Protein AF-A0A7D9L1B0-F1 (afdb_monomer_lite)

pLDDT: mean 78.08, std 22.12, range [31.0, 97.69]

Structure (mmCIF, N/CA/C/O backbone):
data_AF-A0A7D9L1B0-F1
#
_entry.id   AF-A0A7D9L1B0-F1
#
loop_
_atom_site.group_PDB
_atom_site.id
_atom_site.type_symbol
_atom_site.label_atom_id
_atom_site.label_alt_id
_atom_site.label_comp_id
_atom_site.label_asym_id
_atom_site.label_entity_id
_atom_site.label_seq_id
_atom_site.pdbx_PDB_ins_code
_atom_site.Cartn_x
_atom_site.Cartn_y
_atom_site.Cartn_z
_atom_site.occupancy
_atom_site.B_iso_or_equiv
_atom_site.auth_seq_id
_atom_site.auth_comp_id
_atom_site.auth_asym_id
_atom_site.auth_atom_id
_atom_site.pdbx_PDB_model_num
ATOM 1 N N . MET A 1 1 ? 17.119 -16.343 -25.085 1.00 36.28 1 MET A N 1
ATOM 2 C CA . MET A 1 1 ? 16.884 -17.297 -23.987 1.00 36.28 1 MET A CA 1
ATOM 3 C C . MET A 1 1 ? 15.678 -16.765 -23.263 1.00 36.28 1 MET A C 1
ATOM 5 O O . MET A 1 1 ? 15.783 -15.694 -22.677 1.00 36.28 1 MET A O 1
ATOM 9 N N . ASP A 1 2 ? 14.541 -17.429 -23.414 1.00 43.22 2 ASP A N 1
ATOM 10 C CA . ASP A 1 2 ? 13.335 -17.056 -22.687 1.00 43.22 2 ASP A CA 1
ATOM 11 C C . ASP A 1 2 ? 13.575 -17.430 -21.226 1.00 43.22 2 ASP A C 1
ATOM 13 O O . ASP A 1 2 ? 13.721 -18.604 -20.888 1.00 43.22 2 ASP A O 1
ATOM 17 N N . HIS A 1 3 ? 13.752 -16.423 -20.373 1.00 51.59 3 HIS A N 1
ATOM 18 C CA . HIS A 1 3 ? 13.764 -16.638 -18.935 1.00 51.59 3 HIS A CA 1
ATOM 19 C C . HIS A 1 3 ? 12.339 -17.012 -18.531 1.00 51.59 3 HIS A C 1
ATOM 21 O O . HIS A 1 3 ? 11.482 -16.148 -18.369 1.00 51.59 3 HIS A O 1
ATOM 27 N N . GLU A 1 4 ? 12.077 -18.312 -18.429 1.00 58.19 4 GLU A N 1
ATOM 28 C CA . GLU A 1 4 ? 10.844 -18.822 -17.848 1.00 58.19 4 GLU A CA 1
ATOM 29 C C . GLU A 1 4 ? 10.861 -18.453 -16.359 1.00 58.19 4 GLU A C 1
ATOM 31 O O . GLU A 1 4 ? 11.668 -18.961 -15.576 1.00 58.19 4 GLU A O 1
ATOM 36 N N . PHE A 1 5 ? 10.048 -17.465 -15.983 1.00 58.19 5 PHE A N 1
ATOM 37 C CA . PHE A 1 5 ? 9.925 -17.056 -14.590 1.00 58.19 5 PHE A CA 1
ATOM 38 C C . PHE A 1 5 ? 9.371 -18.226 -13.764 1.00 58.19 5 PHE A C 1
ATOM 40 O O . PHE A 1 5 ? 8.472 -18.930 -14.237 1.00 58.19 5 PHE A O 1
ATOM 47 N N . PRO A 1 6 ? 9.859 -18.446 -12.527 1.00 71.12 6 PRO A N 1
ATOM 48 C CA . PRO A 1 6 ? 9.259 -19.421 -11.628 1.00 71.12 6 PRO A CA 1
ATOM 49 C C . PRO A 1 6 ? 7.746 -19.214 -11.530 1.00 71.12 6 PRO A C 1
ATOM 51 O O . PRO A 1 6 ? 7.269 -18.082 -11.464 1.00 71.12 6 PRO A O 1
ATOM 54 N N . HIS A 1 7 ? 6.976 -20.301 -11.462 1.00 73.94 7 HIS A N 1
ATOM 55 C CA . HIS A 1 7 ? 5.513 -20.225 -11.376 1.00 73.94 7 HIS A CA 1
ATOM 56 C C . HIS A 1 7 ? 5.030 -19.319 -10.224 1.00 73.94 7 HIS A C 1
ATOM 58 O O . HIS A 1 7 ? 4.011 -18.646 -10.339 1.00 73.94 7 HIS A O 1
ATOM 64 N N . ASN A 1 8 ? 5.788 -19.252 -9.128 1.00 78.31 8 ASN A N 1
ATOM 65 C CA . ASN A 1 8 ? 5.538 -18.416 -7.955 1.00 78.31 8 ASN A CA 1
ATOM 66 C C . ASN A 1 8 ? 6.326 -17.088 -7.939 1.00 78.31 8 ASN A C 1
ATOM 68 O O . ASN A 1 8 ? 6.481 -16.497 -6.872 1.00 78.31 8 ASN A O 1
ATOM 72 N N . ASP A 1 9 ? 6.825 -16.608 -9.079 1.00 81.69 9 ASP A N 1
ATOM 73 C CA . ASP A 1 9 ? 7.559 -15.345 -9.155 1.00 81.69 9 ASP A CA 1
ATOM 74 C C . ASP A 1 9 ? 6.673 -14.140 -8.798 1.00 81.69 9 ASP A C 1
ATOM 76 O O . ASP A 1 9 ? 5.693 -13.836 -9.484 1.00 81.69 9 ASP A O 1
ATOM 80 N N . GLY A 1 10 ? 7.041 -13.447 -7.718 1.00 81.62 10 GLY A N 1
ATOM 81 C CA . GLY A 1 10 ? 6.376 -12.248 -7.207 1.00 81.62 10 GLY A CA 1
ATOM 82 C C . GLY A 1 10 ? 6.880 -10.933 -7.810 1.00 81.62 10 GLY A C 1
ATOM 83 O O . GLY A 1 10 ? 6.472 -9.863 -7.350 1.00 81.62 10 GLY A O 1
ATOM 84 N N . THR A 1 11 ? 7.753 -10.968 -8.821 1.00 85.38 11 THR A N 1
ATOM 85 C CA . THR A 1 11 ? 8.262 -9.761 -9.491 1.00 85.38 11 THR A CA 1
ATOM 86 C C . THR A 1 11 ? 7.108 -8.882 -9.979 1.00 85.38 11 THR A C 1
ATOM 88 O O . THR A 1 11 ? 6.173 -9.366 -10.619 1.00 85.38 11 THR A O 1
ATOM 91 N N . ASN A 1 12 ? 7.146 -7.588 -9.641 1.00 88.81 12 ASN A N 1
ATOM 92 C CA . ASN A 1 12 ? 6.103 -6.593 -9.937 1.00 88.81 12 ASN A CA 1
ATOM 93 C C . ASN A 1 12 ? 4.681 -6.951 -9.432 1.00 88.81 12 ASN A C 1
ATOM 95 O O . ASN A 1 12 ? 3.690 -6.446 -9.956 1.00 88.81 12 ASN A O 1
ATOM 99 N N . ALA A 1 13 ? 4.549 -7.801 -8.405 1.00 92.19 13 ALA A N 1
ATOM 100 C CA . ALA A 1 13 ? 3.247 -8.224 -7.874 1.00 92.19 13 ALA A CA 1
ATOM 101 C C . ALA A 1 13 ? 2.707 -7.353 -6.718 1.00 92.19 13 ALA A C 1
ATOM 103 O O . ALA A 1 13 ? 1.612 -7.622 -6.222 1.00 92.19 13 ALA A O 1
ATOM 104 N N . CYS A 1 14 ? 3.437 -6.326 -6.265 1.00 94.12 14 CYS A N 1
ATOM 105 C CA . CYS A 1 14 ? 3.138 -5.600 -5.020 1.00 94.12 14 CYS A CA 1
ATOM 106 C C . CYS A 1 14 ? 1.720 -5.007 -4.960 1.00 94.12 14 CYS A C 1
ATOM 108 O O . CYS A 1 14 ? 1.066 -5.098 -3.923 1.00 94.12 14 CYS A O 1
ATOM 110 N N . VAL A 1 15 ? 1.207 -4.474 -6.073 1.00 96.56 15 VAL A N 1
ATOM 111 C CA . VAL A 1 15 ? -0.160 -3.937 -6.154 1.00 96.56 15 VAL A CA 1
ATOM 112 C C . VAL A 1 15 ? -1.228 -5.030 -6.042 1.00 96.56 15 VAL A C 1
ATOM 114 O O . VAL A 1 15 ? -2.218 -4.850 -5.336 1.00 96.56 15 VAL A O 1
ATOM 117 N N . PHE A 1 16 ? -1.006 -6.197 -6.659 1.00 96.88 16 PHE A N 1
ATOM 118 C CA . PHE A 1 16 ? -1.914 -7.343 -6.560 1.00 96.88 16 PHE A CA 1
ATOM 119 C C . PHE A 1 16 ? -1.942 -7.898 -5.137 1.00 96.88 16 PHE A C 1
ATOM 121 O O . PHE A 1 16 ? -3.013 -8.180 -4.599 1.00 96.88 16 PHE A O 1
ATOM 128 N N . LEU A 1 17 ? -0.763 -8.016 -4.520 1.00 96.06 17 LEU A N 1
ATOM 129 C CA . LEU A 1 17 ? -0.612 -8.443 -3.133 1.00 96.06 17 LEU A CA 1
ATOM 130 C C . LEU A 1 17 ? -1.341 -7.484 -2.191 1.00 96.06 17 LEU A C 1
ATOM 132 O O . LEU A 1 17 ? -2.163 -7.931 -1.396 1.00 96.06 17 LEU A O 1
ATOM 136 N N . ALA A 1 18 ? -1.106 -6.177 -2.318 1.00 96.62 18 ALA A N 1
ATOM 137 C CA . ALA A 1 18 ? -1.757 -5.174 -1.482 1.00 96.62 18 ALA A CA 1
ATOM 138 C C . ALA A 1 18 ? -3.289 -5.212 -1.625 1.00 96.62 18 ALA A C 1
ATOM 140 O O . ALA A 1 18 ? -3.991 -5.238 -0.616 1.00 96.62 18 ALA A O 1
ATOM 141 N N . LEU A 1 19 ? -3.815 -5.306 -2.853 1.00 97.06 19 LEU A N 1
ATOM 142 C CA . LEU A 1 19 ? -5.254 -5.445 -3.108 1.00 97.06 19 LEU A CA 1
ATOM 143 C C . LEU A 1 19 ? -5.845 -6.703 -2.466 1.00 97.06 19 LEU A C 1
ATOM 145 O O . LEU A 1 19 ? -6.886 -6.624 -1.811 1.00 97.06 19 LEU A O 1
ATOM 149 N N . LYS A 1 20 ? -5.195 -7.861 -2.628 1.00 96.56 20 LYS A N 1
ATOM 150 C CA . LYS A 1 20 ? -5.715 -9.112 -2.066 1.00 96.56 20 LYS A CA 1
ATOM 151 C C . LYS A 1 20 ? -5.648 -9.129 -0.540 1.00 96.56 20 LYS A C 1
ATOM 153 O O . LYS A 1 20 ? -6.580 -9.612 0.099 1.00 96.56 20 LYS A O 1
ATOM 158 N N . ILE A 1 21 ? -4.587 -8.573 0.046 1.00 95.25 21 ILE A N 1
ATOM 159 C CA . ILE A 1 21 ? -4.480 -8.410 1.500 1.00 95.25 21 ILE A CA 1
ATOM 160 C C . ILE A 1 21 ? -5.591 -7.480 1.998 1.00 95.25 21 ILE A C 1
ATOM 162 O O . ILE A 1 21 ? -6.237 -7.817 2.984 1.00 95.25 21 ILE A O 1
ATOM 166 N N . CYS A 1 22 ? -5.885 -6.372 1.305 1.00 94.06 22 CYS A N 1
ATOM 167 C CA . CYS A 1 22 ? -7.022 -5.511 1.644 1.00 94.06 22 CYS A CA 1
ATOM 168 C C . CYS A 1 22 ? -8.361 -6.265 1.617 1.00 94.06 22 CYS A C 1
ATOM 170 O O . CYS A 1 22 ? -9.144 -6.115 2.551 1.00 94.06 22 CYS A O 1
ATOM 172 N N . ASP A 1 23 ? -8.618 -7.070 0.580 1.00 94.44 23 ASP A N 1
ATOM 173 C CA . ASP A 1 23 ? -9.844 -7.874 0.438 1.00 94.44 23 ASP A CA 1
ATOM 174 C C . ASP A 1 23 ? -10.029 -8.851 1.607 1.00 94.44 23 ASP A C 1
ATOM 176 O O . ASP A 1 23 ? -11.064 -8.838 2.274 1.00 94.44 23 ASP A O 1
ATOM 180 N N . ILE A 1 24 ? -9.006 -9.656 1.907 1.00 92.31 24 ILE A N 1
ATOM 181 C CA . ILE A 1 24 ? -9.051 -10.606 3.029 1.00 92.31 24 ILE A CA 1
ATOM 182 C C . ILE A 1 24 ? -9.182 -9.848 4.350 1.00 92.31 24 ILE A C 1
ATOM 184 O O . ILE A 1 24 ? -10.025 -10.179 5.184 1.00 92.31 24 ILE A O 1
ATOM 188 N N . PHE A 1 25 ? -8.366 -8.807 4.537 1.00 88.81 25 PHE A N 1
ATOM 189 C CA . PHE A 1 25 ? -8.360 -8.047 5.774 1.00 88.81 25 PHE A CA 1
ATOM 190 C C . PHE A 1 25 ? -9.723 -7.430 6.030 1.00 88.81 25 PHE A C 1
ATOM 192 O O . PHE A 1 25 ? -10.213 -7.579 7.141 1.00 88.81 25 PHE A O 1
ATOM 199 N N . LYS A 1 26 ? -10.368 -6.804 5.035 1.00 86.81 26 LYS A N 1
ATOM 200 C CA . LYS A 1 26 ? -11.713 -6.229 5.177 1.00 86.81 26 LYS A CA 1
ATOM 201 C C . LYS A 1 26 ? -12.758 -7.267 5.569 1.00 86.81 26 LYS A C 1
ATOM 203 O O . LYS A 1 26 ? -13.477 -7.014 6.529 1.00 86.81 26 LYS A O 1
ATOM 208 N N . ARG A 1 27 ? -12.775 -8.434 4.924 1.00 84.00 27 ARG A N 1
ATOM 209 C CA . ARG A 1 27 ? -13.784 -9.482 5.162 1.00 84.00 27 ARG A CA 1
ATOM 210 C C . ARG A 1 27 ? -13.593 -10.287 6.438 1.00 84.00 27 ARG A C 1
ATOM 212 O O . ARG A 1 27 ? -14.559 -10.872 6.914 1.00 84.00 27 ARG A O 1
ATOM 219 N N . ASN A 1 28 ? -12.385 -10.319 6.997 1.00 70.75 28 ASN A N 1
ATOM 220 C CA . ASN A 1 28 ? -12.130 -10.932 8.299 1.00 70.75 28 ASN A CA 1
ATOM 221 C C . ASN A 1 28 ? -12.731 -10.069 9.423 1.00 70.75 28 ASN A C 1
ATOM 223 O O . ASN A 1 28 ? -12.025 -9.450 10.218 1.00 70.75 28 ASN A O 1
ATOM 227 N N . GLU A 1 29 ? -14.053 -9.980 9.466 1.00 61.91 29 GLU A N 1
ATOM 228 C CA . GLU A 1 29 ? -14.821 -9.582 10.636 1.00 61.91 29 GLU A CA 1
ATOM 229 C C . GLU A 1 29 ? -15.336 -10.881 11.247 1.00 61.91 29 GLU A C 1
ATOM 231 O O . GLU A 1 29 ? -16.173 -11.574 10.671 1.00 61.91 29 GLU A O 1
ATOM 236 N N . SER A 1 30 ? -14.745 -11.297 12.368 1.00 50.75 30 SER A N 1
ATOM 237 C CA . SER A 1 30 ? -15.240 -12.481 13.062 1.00 50.75 30 SER A CA 1
ATOM 238 C C . SER A 1 30 ? -16.678 -12.210 13.523 1.00 50.75 30 SER A C 1
ATOM 240 O O . SER A 1 30 ? -16.904 -11.174 14.151 1.00 50.75 30 SER A O 1
ATOM 242 N N . PRO A 1 31 ? -17.633 -13.134 13.296 1.00 47.50 31 PRO A N 1
ATOM 243 C CA . PRO A 1 31 ? -19.002 -13.018 13.810 1.00 47.50 31 PRO A CA 1
ATOM 244 C C . PRO A 1 31 ? -19.074 -12.969 15.347 1.00 47.50 31 PRO A C 1
ATOM 246 O O . PRO A 1 31 ? -20.129 -12.690 15.903 1.00 47.50 31 PRO A O 1
ATOM 249 N N . ASP A 1 32 ? -17.950 -13.219 16.021 1.00 51.19 32 ASP A N 1
ATOM 250 C CA . ASP A 1 32 ? -17.795 -13.254 17.473 1.00 51.19 32 ASP A CA 1
ATOM 251 C C . ASP A 1 32 ? -17.083 -11.998 18.021 1.00 51.19 32 ASP A C 1
ATOM 253 O O . ASP A 1 32 ? -16.505 -12.027 19.106 1.00 51.19 32 ASP A O 1
ATOM 257 N N . ASP A 1 33 ? -17.028 -10.909 17.238 1.00 49.25 33 ASP A N 1
ATOM 258 C CA . ASP A 1 33 ? -16.315 -9.662 17.576 1.00 49.25 33 ASP A CA 1
ATOM 259 C C . ASP A 1 33 ? -14.804 -9.871 17.848 1.00 49.25 33 ASP A C 1
ATOM 261 O O . ASP A 1 33 ? -14.105 -8.992 18.361 1.00 49.25 33 ASP A O 1
ATOM 265 N N . ARG A 1 34 ? -14.249 -11.036 17.471 1.00 50.38 34 ARG A N 1
ATOM 266 C CA . ARG A 1 34 ? -12.804 -11.298 17.499 1.00 50.38 34 ARG A CA 1
ATOM 267 C C . ARG A 1 34 ? -12.140 -10.561 16.342 1.00 50.38 34 ARG A C 1
ATOM 269 O O . ARG A 1 34 ? -11.892 -11.107 15.271 1.00 50.38 34 ARG A O 1
ATOM 276 N N . VAL A 1 35 ? -11.889 -9.286 16.597 1.00 54.75 35 VAL A N 1
ATOM 277 C CA . VAL A 1 35 ? -10.984 -8.385 15.881 1.00 54.75 35 VAL A CA 1
ATOM 278 C C . VAL A 1 35 ? -9.716 -9.169 15.476 1.00 54.75 35 VAL A C 1
ATOM 280 O O . VAL A 1 35 ? -9.012 -9.631 16.379 1.00 54.75 35 VAL A O 1
ATOM 283 N N . PRO A 1 36 ? -9.414 -9.367 14.169 1.00 62.38 36 PRO A N 1
ATOM 284 C CA . PRO A 1 36 ? -8.152 -9.966 13.726 1.00 62.38 36 PRO A CA 1
ATOM 285 C C . PRO A 1 36 ? -6.963 -9.362 14.469 1.00 62.38 36 PRO A C 1
ATOM 287 O O . PRO A 1 36 ? -6.831 -8.140 14.545 1.00 62.38 36 PRO A O 1
ATOM 290 N N . SER A 1 37 ? -6.092 -10.177 15.047 1.00 80.31 37 SER A N 1
ATOM 291 C CA . SER A 1 37 ? -4.919 -9.618 15.709 1.00 80.31 37 SER A CA 1
ATOM 292 C C . SER A 1 37 ? -3.928 -9.080 14.666 1.00 80.31 37 SER A C 1
ATOM 294 O O . SER A 1 37 ? -4.038 -9.355 13.469 1.00 80.31 37 SER A O 1
ATOM 296 N N . TRP A 1 38 ? -2.956 -8.277 15.092 1.00 86.25 38 TRP A N 1
ATOM 297 C CA . TRP A 1 38 ? -1.912 -7.813 14.174 1.00 86.25 38 TRP A CA 1
ATOM 298 C C . TRP A 1 38 ? -1.090 -8.985 13.623 1.00 86.25 38 TRP A C 1
ATOM 300 O O . TRP A 1 38 ? -0.711 -8.965 12.457 1.00 86.25 38 TRP A O 1
ATOM 310 N N . GLU A 1 39 ? -0.913 -10.031 14.430 1.00 85.56 39 GLU A N 1
ATOM 311 C CA . GLU A 1 39 ? -0.271 -11.289 14.045 1.00 85.56 39 GLU A CA 1
ATOM 312 C C . GLU A 1 39 ? -1.057 -12.003 12.931 1.00 85.56 39 GLU A C 1
ATOM 314 O O . GLU A 1 39 ? -0.465 -12.616 12.047 1.00 85.56 39 GLU A O 1
ATOM 319 N N . GLU A 1 40 ? -2.389 -11.888 12.916 1.00 85.44 40 GLU A N 1
ATOM 320 C CA . GLU A 1 40 ? -3.210 -12.427 11.828 1.00 85.44 40 GLU A CA 1
ATOM 321 C C . GLU A 1 40 ? -2.998 -11.650 10.520 1.00 85.44 40 GLU A C 1
ATOM 323 O O . GLU A 1 40 ? -2.888 -12.259 9.458 1.00 85.44 40 GLU A O 1
ATOM 328 N N . LEU A 1 41 ? -2.877 -10.318 10.574 1.00 88.19 41 LEU A N 1
ATOM 329 C CA . LEU A 1 41 ? -2.541 -9.519 9.389 1.00 88.19 41 LEU A CA 1
ATOM 330 C C . LEU A 1 41 ? -1.140 -9.859 8.850 1.00 88.19 41 LEU A C 1
ATOM 332 O O . LEU A 1 41 ? -0.963 -9.955 7.633 1.00 88.19 41 LEU A O 1
ATOM 336 N N . GLU A 1 42 ? -0.160 -10.072 9.729 1.00 88.12 42 GLU A N 1
ATOM 337 C CA . GLU A 1 42 ? 1.179 -10.545 9.348 1.00 88.12 42 GLU A CA 1
ATOM 338 C C . GLU A 1 42 ? 1.100 -11.918 8.669 1.00 88.12 42 GLU A C 1
ATOM 340 O O . GLU A 1 42 ? 1.607 -12.088 7.557 1.00 88.12 42 GLU A O 1
ATOM 345 N N . ARG A 1 43 ? 0.368 -12.865 9.270 1.00 87.56 43 ARG A N 1
ATOM 346 C CA . ARG A 1 43 ? 0.153 -14.208 8.715 1.00 87.56 43 ARG A CA 1
ATOM 347 C C . ARG A 1 43 ? -0.495 -14.162 7.330 1.00 87.56 43 ARG A C 1
ATOM 349 O O . ARG A 1 43 ? 0.001 -14.810 6.409 1.00 87.56 43 ARG A O 1
ATOM 356 N N . ILE A 1 44 ? -1.568 -13.383 7.167 1.00 90.50 44 ILE A N 1
ATOM 357 C CA . ILE A 1 44 ? -2.251 -13.178 5.877 1.00 90.50 44 ILE A CA 1
ATOM 358 C C . ILE A 1 44 ? -1.273 -12.609 4.848 1.00 90.50 44 ILE A C 1
ATOM 360 O O . ILE A 1 44 ? -1.228 -13.073 3.710 1.00 90.50 44 ILE A O 1
ATOM 364 N N . THR A 1 45 ? -0.478 -11.616 5.242 1.00 90.81 45 THR A N 1
ATOM 365 C CA . THR A 1 45 ? 0.489 -10.965 4.353 1.00 90.81 45 THR A CA 1
ATOM 366 C C . THR A 1 45 ? 1.529 -11.960 3.844 1.00 90.81 45 THR A C 1
ATOM 368 O O . THR A 1 45 ? 1.737 -12.067 2.633 1.00 90.81 45 THR A O 1
ATOM 371 N N . GLU A 1 46 ? 2.149 -12.728 4.740 1.00 89.19 46 GLU A N 1
ATOM 372 C CA . GLU A 1 46 ? 3.129 -13.746 4.358 1.00 89.19 46 GLU A CA 1
ATOM 373 C C . GLU A 1 46 ? 2.522 -14.843 3.478 1.00 89.19 46 GLU A C 1
ATOM 375 O O . GLU A 1 46 ? 3.146 -15.283 2.509 1.00 89.19 46 GLU A O 1
ATOM 380 N N . GLU A 1 47 ? 1.308 -15.293 3.800 1.00 89.69 47 GLU A N 1
ATOM 381 C CA . GLU A 1 47 ? 0.591 -16.288 3.006 1.00 89.69 47 GLU A CA 1
ATOM 382 C C . GLU A 1 47 ? 0.331 -15.774 1.585 1.00 89.69 47 GLU A C 1
ATOM 384 O O . GLU A 1 47 ? 0.560 -16.500 0.612 1.00 89.69 47 GLU A O 1
ATOM 389 N N . MET A 1 48 ? -0.090 -14.515 1.434 1.00 91.62 48 MET A N 1
ATOM 390 C CA . MET A 1 48 ? -0.348 -13.925 0.120 1.00 91.62 48 MET A CA 1
ATOM 391 C C . MET A 1 48 ? 0.927 -13.772 -0.702 1.00 91.62 48 MET A C 1
ATOM 393 O O . MET A 1 48 ? 0.911 -14.107 -1.886 1.00 91.62 48 MET A O 1
ATOM 397 N N . ILE A 1 49 ? 2.039 -13.362 -0.090 1.00 89.12 49 ILE A N 1
ATOM 398 C CA . ILE A 1 49 ? 3.343 -13.289 -0.772 1.00 89.12 49 ILE A CA 1
ATOM 399 C C . ILE A 1 49 ? 3.756 -14.658 -1.317 1.00 89.12 49 ILE A C 1
ATOM 401 O O . ILE A 1 49 ? 4.235 -14.750 -2.445 1.00 89.12 49 ILE A O 1
ATOM 405 N N . LYS A 1 50 ? 3.520 -15.728 -0.551 1.00 86.50 50 LYS A N 1
ATOM 406 C CA . LYS A 1 50 ? 3.881 -17.099 -0.942 1.00 86.50 50 LYS A CA 1
ATOM 407 C C . LYS A 1 50 ? 2.952 -17.683 -2.011 1.00 86.50 50 LYS A C 1
ATOM 409 O O . LYS A 1 50 ? 3.405 -18.467 -2.842 1.00 86.50 50 LYS A O 1
ATOM 414 N N . THR A 1 51 ? 1.659 -17.351 -1.982 1.00 89.69 51 THR A N 1
ATOM 415 C CA . THR A 1 51 ? 0.631 -18.108 -2.724 1.00 89.69 51 THR A CA 1
ATOM 416 C C . THR A 1 51 ? -0.045 -17.345 -3.859 1.00 89.69 51 THR A C 1
ATOM 418 O O . THR A 1 51 ? -0.467 -17.973 -4.831 1.00 89.69 51 THR A O 1
ATOM 421 N N . LEU A 1 52 ? -0.164 -16.015 -3.780 1.00 93.44 52 LEU A N 1
ATOM 422 C CA . LEU A 1 52 ? -0.856 -15.230 -4.803 1.00 93.44 52 LEU A CA 1
ATOM 423 C C . LEU A 1 52 ? -0.120 -15.198 -6.152 1.00 93.44 52 LEU A C 1
ATOM 425 O O . LEU A 1 52 ? -0.816 -15.340 -7.157 1.00 93.44 52 LEU A O 1
ATOM 429 N N . PRO A 1 53 ? 1.226 -15.071 -6.228 1.00 92.56 53 PRO A N 1
ATOM 430 C CA . PRO A 1 53 ? 1.947 -15.038 -7.505 1.00 92.56 53 PRO A CA 1
ATOM 431 C C . PRO A 1 53 ? 1.580 -16.189 -8.448 1.00 92.56 53 PRO A C 1
ATOM 433 O O . PRO A 1 53 ? 1.221 -15.961 -9.598 1.00 92.56 53 PRO A O 1
ATOM 436 N N . ALA A 1 54 ? 1.518 -17.410 -7.913 1.00 89.75 54 ALA A N 1
ATOM 437 C CA . ALA A 1 54 ? 1.103 -18.614 -8.632 1.00 89.75 54 ALA A CA 1
ATOM 438 C C . ALA A 1 54 ? -0.299 -18.521 -9.267 1.00 89.75 54 ALA A C 1
ATOM 440 O O . ALA A 1 54 ? -0.571 -19.181 -10.263 1.00 89.75 54 ALA A O 1
ATOM 441 N N . LYS A 1 55 ? -1.199 -17.713 -8.697 1.00 93.69 55 LYS A N 1
ATOM 442 C CA . LYS A 1 55 ? -2.565 -17.516 -9.205 1.00 93.69 55 LYS A CA 1
ATOM 443 C C . LYS A 1 55 ? -2.646 -16.398 -10.241 1.00 93.69 55 LYS A C 1
ATOM 445 O O . LYS A 1 55 ? -3.485 -16.464 -11.130 1.00 93.69 55 LYS A O 1
ATOM 450 N N . ILE A 1 56 ? -1.810 -15.367 -10.110 1.00 95.00 56 ILE A N 1
ATOM 451 C CA . ILE A 1 56 ? -1.861 -14.179 -10.976 1.00 95.00 56 ILE A CA 1
ATOM 452 C C . ILE A 1 56 ? -0.913 -14.270 -12.176 1.00 95.00 56 ILE A C 1
ATOM 454 O O . ILE A 1 56 ? -1.148 -13.596 -13.171 1.00 95.00 56 ILE A O 1
ATOM 458 N N . ASN A 1 57 ? 0.139 -15.093 -12.118 1.00 92.88 57 ASN A N 1
ATOM 459 C CA . ASN A 1 57 ? 1.154 -15.194 -13.175 1.00 92.88 57 ASN A CA 1
ATOM 460 C C . ASN A 1 57 ? 0.615 -15.757 -14.499 1.00 92.88 57 ASN A C 1
ATOM 462 O O . ASN A 1 57 ? 1.210 -15.516 -15.541 1.00 92.88 57 ASN A O 1
ATOM 466 N N . SER A 1 58 ? -0.527 -16.448 -14.485 1.00 91.94 58 SER A N 1
ATOM 467 C CA . SER A 1 58 ? -1.223 -16.888 -15.701 1.00 91.94 58 SER A CA 1
ATOM 468 C C . SER A 1 58 ? -2.067 -15.792 -16.363 1.00 91.94 58 SER A C 1
ATOM 470 O O . SER A 1 58 ? -2.494 -15.961 -17.502 1.00 91.94 58 SER A O 1
ATOM 472 N N . VAL A 1 59 ? -2.330 -14.684 -15.661 1.00 94.19 59 VAL A N 1
ATOM 473 C CA . VAL A 1 59 ? -3.278 -13.633 -16.081 1.00 94.19 59 VAL A CA 1
ATOM 474 C C . VAL A 1 59 ? -2.667 -12.229 -16.086 1.00 94.19 59 VAL A C 1
ATOM 476 O O . VAL A 1 59 ? -3.356 -11.258 -16.391 1.00 94.19 59 VAL A O 1
ATOM 479 N N . ARG A 1 60 ? -1.376 -12.110 -15.760 1.00 93.00 60 ARG A N 1
ATOM 480 C CA . ARG A 1 60 ? -0.595 -10.868 -15.804 1.00 93.00 60 ARG A CA 1
ATOM 481 C C . ARG A 1 60 ? 0.706 -11.092 -16.570 1.00 93.00 60 ARG A C 1
ATOM 483 O O . ARG A 1 60 ? 1.201 -12.212 -16.651 1.00 93.00 60 ARG A O 1
ATOM 490 N N . ASN A 1 61 ? 1.319 -10.008 -17.019 1.00 91.00 61 ASN A N 1
ATOM 491 C CA . ASN A 1 61 ? 2.696 -9.998 -17.491 1.00 91.00 61 ASN A CA 1
ATOM 492 C C . ASN A 1 61 ? 3.638 -9.651 -16.323 1.00 91.00 61 ASN A C 1
ATOM 494 O O . ASN A 1 61 ? 3.580 -8.549 -15.779 1.00 91.00 61 ASN A O 1
ATOM 498 N N . SER A 1 62 ? 4.521 -10.570 -15.919 1.00 86.75 62 SER A N 1
ATOM 499 C CA . SER A 1 62 ? 5.462 -10.344 -14.805 1.00 86.75 62 SER A CA 1
ATOM 500 C C . SER A 1 62 ? 6.491 -9.240 -15.074 1.00 86.75 62 SER A C 1
ATOM 502 O O . SER A 1 62 ? 7.037 -8.659 -14.132 1.00 86.75 62 SER A O 1
ATOM 504 N N . SER A 1 63 ? 6.711 -8.894 -16.345 1.00 87.69 63 SER A N 1
ATOM 505 C CA . SER A 1 63 ? 7.618 -7.817 -16.758 1.00 87.69 63 SER A CA 1
ATOM 506 C C . SER A 1 63 ? 6.985 -6.423 -16.671 1.00 87.69 63 SER A C 1
ATOM 508 O O . SER A 1 63 ? 7.694 -5.421 -16.765 1.00 87.69 63 SER A O 1
ATOM 510 N N . GLU A 1 64 ? 5.666 -6.340 -16.485 1.00 90.00 64 GLU A N 1
ATOM 511 C CA . GLU A 1 64 ? 4.925 -5.081 -16.430 1.00 90.00 64 GLU A CA 1
ATOM 512 C C . GLU A 1 64 ? 4.656 -4.628 -14.995 1.00 90.00 64 GLU A C 1
ATOM 514 O O . GLU A 1 64 ? 4.534 -5.422 -14.061 1.00 90.00 64 GLU A O 1
ATOM 519 N N . LYS A 1 65 ? 4.528 -3.310 -14.837 1.00 90.88 65 LYS A N 1
ATOM 520 C CA . LYS A 1 65 ? 4.013 -2.678 -13.623 1.00 90.88 65 LYS A CA 1
ATOM 521 C C . LYS A 1 65 ? 2.553 -2.329 -13.862 1.00 90.88 65 LYS A C 1
ATOM 523 O O . LYS A 1 65 ? 2.211 -1.846 -14.936 1.00 90.88 65 LYS A O 1
ATOM 528 N N . TYR A 1 66 ? 1.730 -2.531 -12.845 1.00 93.12 66 TYR A N 1
ATOM 529 C CA . TYR A 1 66 ? 0.296 -2.296 -12.925 1.00 93.12 66 TYR A CA 1
ATOM 530 C C . TYR A 1 66 ? -0.097 -1.144 -12.012 1.00 93.12 66 TYR A C 1
ATOM 532 O O . TYR A 1 66 ? 0.369 -1.064 -10.873 1.00 93.12 66 TYR A O 1
ATOM 540 N N . ASP A 1 67 ? -0.968 -0.268 -12.499 1.00 92.19 67 ASP A N 1
ATOM 541 C CA . ASP A 1 67 ? -1.695 0.643 -11.627 1.00 92.19 67 ASP A CA 1
ATOM 542 C C . ASP A 1 67 ? -2.774 -0.125 -10.830 1.00 92.19 67 ASP A C 1
ATOM 544 O O . ASP A 1 67 ? -3.201 -1.220 -11.228 1.00 92.19 67 ASP A O 1
ATOM 548 N N . PRO A 1 68 ? -3.237 0.429 -9.697 1.00 94.75 68 PRO A N 1
ATOM 549 C CA . PRO A 1 68 ? -4.260 -0.204 -8.871 1.00 94.75 68 PRO A CA 1
ATOM 550 C C . PRO A 1 68 ? -5.570 -0.542 -9.587 1.00 94.75 68 PRO A C 1
ATOM 552 O O . PRO A 1 68 ? -6.188 -1.554 -9.250 1.00 94.75 68 PRO A O 1
ATOM 555 N N . ILE A 1 69 ? -6.008 0.267 -10.556 1.00 94.69 69 ILE A N 1
ATOM 556 C CA . ILE A 1 69 ? -7.292 0.077 -11.241 1.00 94.69 69 ILE A CA 1
ATOM 557 C C . ILE A 1 69 ? -7.202 -1.128 -12.180 1.00 94.69 69 ILE A C 1
ATOM 559 O O . ILE A 1 69 ? -8.071 -2.008 -12.136 1.00 94.69 69 ILE A O 1
AT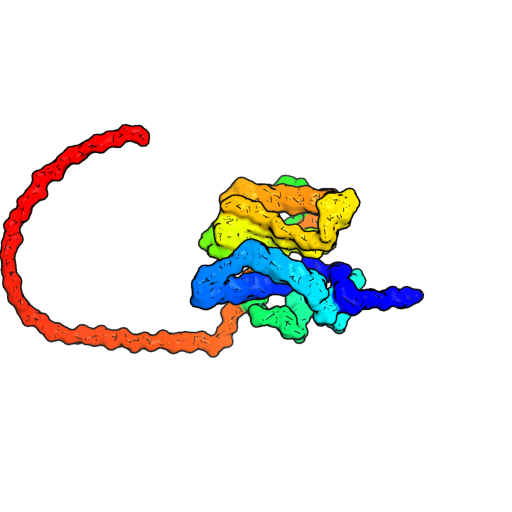OM 563 N N . ILE A 1 70 ? -6.138 -1.222 -12.981 1.00 95.75 70 ILE A N 1
ATOM 564 C CA . ILE A 1 70 ? -5.906 -2.375 -13.858 1.00 95.75 70 ILE A CA 1
ATOM 565 C C . ILE A 1 70 ? -5.686 -3.639 -13.022 1.00 95.75 70 ILE A C 1
ATOM 567 O O . ILE A 1 70 ? -6.326 -4.660 -13.283 1.00 95.75 70 ILE A O 1
ATOM 571 N N . ALA A 1 71 ? -4.854 -3.581 -11.976 1.00 96.94 71 ALA A N 1
ATOM 572 C CA . ALA A 1 71 ? -4.601 -4.734 -11.111 1.00 96.94 71 ALA A CA 1
ATOM 573 C C . ALA A 1 71 ? -5.889 -5.259 -10.456 1.00 96.94 71 ALA A C 1
ATOM 575 O O . ALA A 1 71 ? -6.155 -6.463 -10.482 1.00 96.94 71 ALA A O 1
ATOM 576 N N . LYS A 1 72 ? -6.731 -4.362 -9.928 1.00 97.25 72 LYS A N 1
ATOM 577 C CA . LYS A 1 72 ? -8.048 -4.712 -9.383 1.00 97.25 72 LYS A CA 1
ATOM 578 C C . LYS A 1 72 ? -8.928 -5.367 -10.446 1.00 97.25 72 LYS A C 1
ATOM 580 O O . LYS A 1 72 ? -9.511 -6.411 -10.176 1.00 97.25 72 LYS A O 1
ATOM 585 N N . THR A 1 73 ? -8.991 -4.794 -11.647 1.00 96.94 73 THR A N 1
ATOM 586 C CA . THR A 1 73 ? -9.793 -5.331 -12.759 1.00 96.94 73 THR A CA 1
ATOM 587 C C . THR A 1 73 ? -9.377 -6.756 -13.117 1.00 96.94 73 THR A C 1
ATOM 589 O O . THR A 1 73 ? -10.240 -7.623 -13.275 1.00 96.94 73 THR A O 1
ATOM 592 N N . ILE A 1 74 ? -8.070 -7.030 -13.180 1.00 97.44 74 ILE A N 1
ATOM 593 C CA . ILE A 1 74 ? -7.535 -8.377 -13.416 1.00 97.44 74 ILE A CA 1
ATOM 594 C C . ILE A 1 74 ? -7.952 -9.325 -12.288 1.00 97.44 74 ILE A C 1
ATOM 596 O O . ILE A 1 74 ? -8.453 -10.414 -12.570 1.00 97.44 74 ILE A O 1
ATOM 600 N N . LEU A 1 75 ? -7.787 -8.933 -11.020 1.00 97.69 75 LEU A N 1
ATOM 601 C CA . LEU A 1 75 ? -8.156 -9.797 -9.896 1.00 97.69 75 LEU A CA 1
ATOM 602 C C . LEU A 1 75 ? -9.665 -10.085 -9.867 1.00 97.69 75 LEU A C 1
ATOM 604 O O . LEU A 1 75 ? -10.054 -11.238 -9.691 1.00 97.69 75 LEU A O 1
ATOM 608 N N . THR A 1 76 ? -10.513 -9.077 -10.077 1.00 96.38 76 THR A N 1
ATOM 609 C CA . THR A 1 76 ? -11.973 -9.243 -10.131 1.00 96.38 76 THR A CA 1
ATOM 610 C C . THR A 1 76 ? -12.389 -10.150 -11.288 1.00 96.38 76 THR A C 1
ATOM 612 O O . THR A 1 76 ? -13.127 -11.106 -11.070 1.00 96.38 76 THR A O 1
ATOM 615 N N . SER A 1 77 ? -11.867 -9.921 -12.497 1.00 96.62 77 SER A N 1
ATOM 616 C CA . SER A 1 77 ? -12.227 -10.707 -13.693 1.00 96.62 77 SER A CA 1
ATOM 617 C C . SER A 1 77 ? -11.827 -12.182 -13.591 1.00 96.62 77 SER A C 1
ATOM 619 O O . SER A 1 77 ? -12.385 -13.023 -14.290 1.00 96.62 77 SER A O 1
ATOM 621 N N . ASN A 1 78 ? -10.878 -12.503 -12.709 1.00 96.81 78 ASN A N 1
ATOM 622 C CA . ASN A 1 78 ? -10.402 -13.861 -12.457 1.00 96.81 78 ASN A CA 1
ATOM 623 C C . ASN A 1 78 ? -10.911 -14.445 -11.128 1.00 96.81 78 ASN A C 1
ATOM 625 O O . ASN A 1 78 ? -10.391 -15.462 -10.673 1.00 96.81 78 ASN A O 1
ATOM 629 N N . ASN A 1 79 ? -11.921 -13.828 -10.499 1.00 95.88 79 ASN A N 1
ATOM 630 C CA . ASN A 1 79 ? -12.507 -14.264 -9.222 1.00 95.88 79 ASN A CA 1
ATOM 631 C C . ASN A 1 79 ? -11.474 -14.395 -8.086 1.00 95.88 79 ASN A C 1
ATOM 633 O O . ASN A 1 79 ? -11.573 -15.265 -7.220 1.00 95.88 79 ASN A O 1
ATOM 637 N N . LEU A 1 80 ? -10.447 -13.543 -8.104 1.00 96.38 80 LEU A N 1
ATOM 638 C CA . LEU A 1 80 ? -9.402 -13.506 -7.085 1.00 96.38 80 LEU A CA 1
ATOM 639 C C . LEU A 1 80 ? -9.699 -12.486 -5.981 1.00 96.38 80 LEU A C 1
ATOM 641 O O . LEU A 1 80 ? -9.073 -12.571 -4.929 1.00 96.38 80 LEU A O 1
ATOM 645 N N . LEU A 1 81 ? -10.653 -11.569 -6.170 1.00 95.19 81 LEU A N 1
ATOM 646 C CA . LEU A 1 81 ? -11.250 -10.766 -5.093 1.00 95.19 81 LEU A CA 1
ATOM 647 C C . LEU A 1 81 ? -12.632 -11.318 -4.760 1.00 95.19 81 LEU A C 1
ATOM 649 O O . LEU A 1 81 ? -13.376 -11.687 -5.664 1.00 95.19 81 LEU A O 1
ATOM 653 N N . GLU A 1 82 ? -12.959 -11.369 -3.472 1.00 93.12 82 GLU A N 1
ATOM 654 C CA . GLU A 1 82 ? -14.271 -11.835 -3.012 1.00 93.12 82 GLU A CA 1
ATOM 655 C C . GLU A 1 82 ? -15.215 -10.659 -2.739 1.00 93.12 82 GLU A C 1
ATOM 657 O O . GLU A 1 82 ? -16.411 -10.760 -3.002 1.00 93.12 82 GLU A O 1
ATOM 662 N N . GLY A 1 83 ? -14.694 -9.534 -2.242 1.00 89.75 83 GLY A N 1
ATOM 663 C CA . GLY A 1 83 ? -15.467 -8.306 -2.098 1.00 89.75 83 GLY A CA 1
ATOM 664 C C . GLY A 1 83 ? -15.569 -7.499 -3.395 1.00 89.75 83 GLY A C 1
ATOM 665 O O . GLY A 1 83 ? -14.683 -7.532 -4.254 1.00 89.75 83 GLY A O 1
ATOM 666 N N . ASN A 1 84 ? -16.651 -6.723 -3.505 1.00 91.06 84 ASN A N 1
ATOM 667 C CA . ASN A 1 84 ? -16.804 -5.708 -4.540 1.00 91.06 84 ASN A CA 1
ATOM 668 C C . ASN A 1 84 ? -16.405 -4.341 -3.980 1.00 91.06 84 ASN A C 1
ATOM 670 O O . ASN A 1 84 ? -17.015 -3.838 -3.034 1.00 91.06 84 ASN A O 1
ATOM 674 N N . TYR A 1 85 ? -15.372 -3.751 -4.570 1.00 92.06 85 TYR A N 1
ATOM 675 C CA . TYR A 1 85 ? -14.770 -2.530 -4.058 1.00 92.06 85 TYR A CA 1
ATOM 676 C C . TYR A 1 85 ? -14.699 -1.444 -5.120 1.00 92.06 85 TYR A C 1
ATOM 678 O O . TYR A 1 85 ? -14.637 -1.733 -6.310 1.00 92.06 85 TYR A O 1
ATOM 686 N N . GLU A 1 86 ? -14.587 -0.201 -4.687 1.00 93.25 86 GLU A N 1
ATOM 687 C CA . GLU A 1 86 ? -14.131 0.941 -5.469 1.00 93.25 86 GLU A CA 1
ATOM 688 C C . GLU A 1 86 ? -12.831 1.488 -4.876 1.00 93.25 86 GLU A C 1
ATOM 690 O O . GLU A 1 86 ? -12.520 1.282 -3.701 1.00 93.25 86 GLU A O 1
ATOM 695 N N . LEU A 1 87 ? -12.038 2.141 -5.724 1.00 92.81 87 LEU A N 1
ATOM 696 C CA . LEU A 1 87 ? -10.853 2.879 -5.304 1.00 92.81 87 LEU A CA 1
ATOM 697 C C . LEU A 1 87 ? -11.235 4.357 -5.271 1.00 92.81 87 LEU A C 1
ATOM 699 O O . LEU A 1 87 ? -11.303 5.004 -6.312 1.00 92.81 87 LEU A O 1
ATOM 703 N N . SER A 1 88 ? -11.521 4.864 -4.075 1.00 89.75 88 SER A N 1
ATOM 704 C CA . SER A 1 88 ? -11.810 6.280 -3.850 1.00 89.75 88 SER A CA 1
ATOM 705 C C . SER A 1 88 ? -10.490 7.036 -3.753 1.00 89.75 88 SER A C 1
ATOM 707 O O . SER A 1 88 ? -9.839 7.009 -2.705 1.00 89.75 88 SER A O 1
ATOM 709 N N . GLU A 1 89 ? -10.055 7.648 -4.854 1.00 82.69 89 GLU A N 1
ATOM 710 C CA . GLU A 1 89 ? -8.840 8.467 -4.891 1.00 82.69 89 GLU A CA 1
ATOM 711 C C . GLU A 1 89 ? -8.992 9.712 -4.008 1.00 82.69 89 GLU A C 1
ATOM 713 O O . GLU A 1 89 ? -9.856 10.554 -4.236 1.00 82.69 89 GLU A O 1
ATOM 718 N N . GLU A 1 90 ? -8.120 9.850 -3.009 1.00 83.94 90 GLU A N 1
ATOM 719 C CA . GLU A 1 90 ? -8.074 11.028 -2.128 1.00 83.94 90 GLU A CA 1
ATOM 720 C C . GLU A 1 90 ? -6.849 11.906 -2.403 1.00 83.94 90 GLU A C 1
ATOM 722 O O . GLU A 1 90 ? -6.796 13.063 -1.988 1.00 83.94 90 GLU A O 1
ATOM 727 N N . CYS A 1 91 ? -5.831 11.351 -3.063 1.00 85.12 91 CYS A N 1
ATOM 728 C CA . CYS A 1 91 ? -4.611 12.060 -3.416 1.00 85.12 91 CYS A CA 1
ATOM 729 C C . CYS A 1 91 ? -4.108 11.580 -4.773 1.00 85.12 91 CYS A C 1
ATOM 731 O O . CYS A 1 91 ? -3.805 10.400 -4.941 1.00 85.12 91 CYS A O 1
ATOM 733 N N . VAL A 1 92 ? -3.963 12.521 -5.703 1.00 87.00 92 VAL A N 1
ATOM 734 C CA . VAL A 1 92 ? -3.179 12.375 -6.931 1.00 87.00 92 VAL A CA 1
ATOM 735 C C . VAL A 1 92 ? -2.255 13.586 -6.981 1.00 87.00 92 VAL A C 1
ATOM 737 O O . VAL A 1 92 ? -2.644 14.673 -7.407 1.00 87.00 92 VAL A O 1
ATOM 740 N N . SER A 1 93 ? -1.050 13.415 -6.438 1.00 85.06 93 SER A N 1
ATOM 741 C CA . SER A 1 93 ? -0.097 14.506 -6.236 1.00 85.06 93 SER A CA 1
ATOM 742 C C . SER A 1 93 ? 0.747 14.702 -7.485 1.00 85.06 93 SER A C 1
ATOM 744 O O . SER A 1 93 ? 1.555 13.839 -7.834 1.00 85.06 93 SER A O 1
ATOM 746 N N . ASN A 1 94 ? 0.636 15.883 -8.093 1.00 82.81 94 ASN A N 1
ATOM 747 C CA . ASN A 1 94 ? 1.576 16.342 -9.122 1.00 82.81 94 ASN A CA 1
ATOM 748 C C . ASN A 1 94 ? 2.880 16.890 -8.517 1.00 82.81 94 ASN A C 1
ATOM 750 O O . ASN A 1 94 ? 3.829 17.185 -9.242 1.00 82.81 94 ASN A O 1
ATOM 754 N N . TYR A 1 95 ? 2.939 17.049 -7.193 1.00 90.00 95 TYR A N 1
ATOM 755 C CA . TYR A 1 95 ? 4.168 17.394 -6.494 1.00 90.00 95 TYR A CA 1
ATOM 756 C C . TYR A 1 95 ? 5.042 16.156 -6.299 1.00 90.00 95 TYR A C 1
ATOM 758 O O . TYR A 1 95 ? 4.539 15.071 -5.995 1.00 90.00 95 TYR A O 1
ATOM 766 N N . GLY A 1 96 ? 6.360 16.340 -6.402 1.00 90.00 96 GLY A N 1
ATOM 767 C CA . GLY A 1 96 ? 7.323 15.282 -6.112 1.00 90.00 96 GLY A CA 1
ATOM 768 C C . GLY A 1 96 ? 7.158 14.751 -4.687 1.00 90.00 96 GLY A C 1
ATOM 769 O O . GLY A 1 96 ? 6.984 15.526 -3.736 1.00 90.00 96 GLY A O 1
ATOM 770 N N . VAL A 1 97 ? 7.231 13.430 -4.528 1.00 92.06 97 VAL A N 1
ATOM 771 C CA . VAL A 1 97 ? 6.957 12.711 -3.272 1.00 92.06 97 VAL A CA 1
ATOM 772 C C . VAL A 1 97 ? 7.761 13.221 -2.065 1.00 92.06 97 VAL A C 1
ATOM 774 O O . VAL A 1 97 ? 7.288 13.186 -0.928 1.00 92.06 97 VAL A O 1
ATOM 777 N N . PHE A 1 98 ? 8.966 13.762 -2.275 1.00 94.38 98 PHE A N 1
ATOM 778 C CA . PHE A 1 98 ? 9.809 14.262 -1.183 1.00 94.38 98 PHE A CA 1
ATOM 779 C C . PHE A 1 98 ? 9.577 15.725 -0.808 1.00 94.38 98 PHE A C 1
ATOM 781 O O . PHE A 1 98 ? 10.109 16.150 0.226 1.00 94.38 98 PHE A O 1
ATOM 788 N N . THR A 1 99 ? 8.788 16.464 -1.585 1.00 94.44 99 THR A N 1
ATOM 789 C CA . THR A 1 99 ? 8.483 17.878 -1.339 1.00 94.44 99 THR A CA 1
ATOM 790 C C . THR A 1 99 ? 7.562 18.061 -0.132 1.00 94.44 99 THR A C 1
ATOM 792 O O . THR A 1 99 ? 6.843 17.149 0.279 1.00 94.44 99 THR A O 1
ATOM 795 N N . GLU A 1 100 ? 7.566 19.256 0.459 1.00 94.19 100 GLU A N 1
ATOM 796 C CA . GLU A 1 100 ? 6.642 19.586 1.550 1.00 94.19 100 GLU A CA 1
ATOM 797 C C . GLU A 1 100 ? 5.177 19.501 1.099 1.00 94.19 100 GLU A C 1
ATOM 799 O O . GLU A 1 100 ? 4.342 18.960 1.824 1.00 94.19 100 GLU A O 1
ATOM 804 N N . LEU A 1 101 ? 4.881 19.971 -0.118 1.00 93.75 101 LEU A N 1
ATOM 805 C CA . LEU A 1 101 ? 3.536 19.943 -0.691 1.00 93.75 101 LEU A CA 1
ATOM 806 C C . LEU A 1 101 ? 3.047 18.510 -0.914 1.00 93.75 101 LEU A C 1
ATOM 808 O O . LEU A 1 101 ? 1.976 18.168 -0.418 1.00 93.75 101 LEU A O 1
ATOM 812 N N . GLY A 1 102 ? 3.863 17.644 -1.525 1.00 92.81 102 GLY A N 1
ATOM 813 C CA . GLY A 1 102 ? 3.509 16.233 -1.708 1.00 92.81 102 GLY A CA 1
ATOM 814 C C . GLY A 1 102 ? 3.263 15.514 -0.376 1.00 92.81 102 GLY A C 1
ATOM 815 O O . GLY A 1 102 ? 2.316 14.738 -0.237 1.00 92.81 102 GLY A O 1
ATOM 816 N N . ARG A 1 103 ? 4.058 15.807 0.662 1.00 93.81 103 ARG A N 1
ATOM 817 C CA . ARG A 1 103 ? 3.814 15.252 2.006 1.00 93.81 103 ARG A CA 1
ATOM 818 C C . ARG A 1 103 ? 2.525 15.784 2.625 1.00 93.81 103 ARG A C 1
ATOM 820 O O . ARG A 1 103 ? 1.821 15.026 3.285 1.00 93.81 103 ARG A O 1
ATOM 827 N N . LYS A 1 104 ? 2.221 17.069 2.443 1.00 93.62 104 LYS A N 1
ATOM 828 C CA . LYS A 1 104 ? 1.004 17.699 2.969 1.00 93.62 104 LYS A CA 1
ATOM 829 C C . LYS A 1 104 ? -0.256 17.116 2.329 1.00 93.62 104 LYS A C 1
ATOM 831 O O . LYS A 1 104 ? -1.213 16.854 3.051 1.00 93.62 104 LYS A O 1
ATOM 836 N N . GLU A 1 105 ? -0.247 16.865 1.022 1.00 93.25 105 GLU A N 1
ATOM 837 C CA . GLU A 1 105 ? -1.366 16.207 0.332 1.00 93.25 105 GLU A CA 1
ATOM 838 C C . GLU A 1 105 ? -1.607 14.795 0.872 1.00 93.25 105 GLU A C 1
ATOM 840 O O . GLU A 1 105 ? -2.739 14.451 1.213 1.00 93.25 105 GLU A O 1
ATOM 845 N N . LEU A 1 106 ? -0.541 14.017 1.077 1.00 93.38 106 LEU A N 1
ATOM 846 C CA . LEU A 1 106 ? -0.657 12.689 1.678 1.00 93.38 106 LEU A CA 1
ATOM 847 C C . LEU A 1 106 ? -1.161 12.735 3.135 1.00 93.38 106 LEU A C 1
ATOM 849 O O . LEU A 1 106 ? -1.983 11.904 3.518 1.00 93.38 106 LEU A O 1
ATOM 853 N N . ILE A 1 107 ? -0.720 13.716 3.940 1.00 93.38 107 ILE A N 1
ATOM 854 C CA . ILE A 1 107 ? -1.247 13.936 5.303 1.00 93.38 107 ILE A CA 1
ATOM 855 C C . ILE A 1 107 ? -2.755 14.165 5.250 1.00 93.38 107 ILE A C 1
ATOM 857 O O . ILE A 1 107 ? -3.484 13.540 6.015 1.00 93.38 107 ILE A O 1
ATOM 861 N N . ASN A 1 108 ? -3.219 15.051 4.369 1.00 91.56 108 ASN A N 1
ATOM 862 C CA . ASN A 1 108 ? -4.634 15.399 4.277 1.00 91.56 108 ASN A CA 1
ATOM 863 C C . ASN A 1 108 ? -5.491 14.191 3.873 1.00 91.56 108 ASN A C 1
ATOM 865 O O . ASN A 1 108 ? -6.559 13.987 4.445 1.00 91.56 108 ASN A O 1
ATOM 869 N N . ALA A 1 109 ? -4.994 13.366 2.951 1.00 91.00 109 ALA A N 1
ATOM 870 C CA . ALA A 1 109 ? -5.686 12.164 2.500 1.00 91.00 109 ALA A CA 1
ATOM 871 C C . ALA A 1 109 ? -5.789 11.083 3.597 1.00 91.00 109 ALA A C 1
ATOM 873 O O . ALA A 1 109 ? -6.834 10.447 3.753 1.00 91.00 109 ALA A O 1
ATOM 874 N N . LEU A 1 110 ? -4.732 10.897 4.400 1.00 88.88 110 LEU A N 1
ATOM 875 C CA . LEU A 1 110 ? -4.706 9.911 5.491 1.00 88.88 110 LEU A CA 1
ATOM 876 C C . LEU A 1 110 ? -5.414 10.386 6.766 1.00 88.88 110 LEU A C 1
ATOM 878 O O . LEU A 1 110 ? -6.036 9.585 7.463 1.00 88.88 110 LEU A O 1
ATOM 882 N N . ALA A 1 111 ? -5.330 11.677 7.086 1.00 85.50 111 ALA A N 1
ATOM 883 C CA . ALA A 1 111 ? -5.944 12.274 8.272 1.00 85.50 111 ALA A CA 1
ATOM 884 C C . A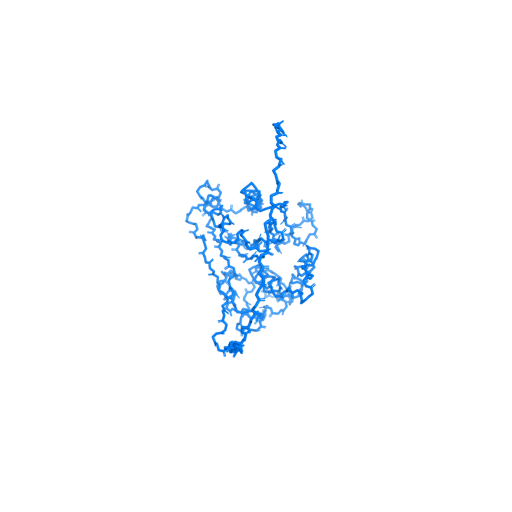LA A 1 111 ? -7.419 12.670 8.061 1.00 85.50 111 ALA A C 1
ATOM 886 O O . ALA A 1 111 ? -7.968 13.422 8.867 1.00 85.50 111 ALA A O 1
ATOM 887 N N . ASN A 1 112 ? -8.067 12.173 7.002 1.00 80.25 112 ASN A N 1
ATOM 888 C CA . ASN A 1 112 ? -9.474 12.434 6.722 1.00 80.25 112 ASN A CA 1
ATOM 889 C C . ASN A 1 112 ? -10.351 11.990 7.912 1.00 80.25 112 ASN A C 1
ATOM 891 O O . ASN A 1 112 ? -10.439 10.804 8.242 1.00 80.25 112 ASN A O 1
ATOM 895 N N . GLU A 1 113 ? -11.016 12.955 8.556 1.00 68.56 113 GLU A N 1
ATOM 896 C CA . GLU A 1 113 ? -11.765 12.741 9.801 1.00 68.56 113 GLU A CA 1
ATOM 897 C C . GLU A 1 113 ? -12.855 11.671 9.702 1.00 68.56 113 GLU A C 1
ATOM 899 O O . GLU A 1 113 ? -13.151 10.994 10.689 1.00 68.56 113 GLU A O 1
ATOM 904 N N . LYS A 1 114 ? -13.476 11.502 8.530 1.00 70.94 114 LYS A N 1
ATOM 905 C CA . LYS A 1 114 ? -14.519 10.481 8.353 1.00 70.94 114 LYS A CA 1
ATOM 906 C C . LYS A 1 114 ? -13.943 9.082 8.535 1.00 70.94 114 LYS A C 1
ATOM 908 O O . LYS A 1 114 ? -14.576 8.222 9.140 1.00 70.94 114 LYS A O 1
ATOM 913 N N . LEU A 1 115 ? -12.722 8.880 8.057 1.00 69.06 115 LEU A N 1
ATOM 914 C CA . LEU A 1 115 ? -12.066 7.581 8.022 1.00 69.06 115 LEU A CA 1
ATOM 915 C C . LEU A 1 115 ? -11.311 7.306 9.315 1.00 69.06 115 LEU A C 1
ATOM 917 O O . LEU A 1 115 ? -11.352 6.181 9.813 1.00 69.06 115 LEU A O 1
ATOM 921 N N . THR A 1 116 ? -10.758 8.338 9.957 1.00 65.88 116 THR A N 1
ATOM 922 C CA . THR A 1 116 ? -10.197 8.198 11.307 1.00 65.88 116 THR A CA 1
ATOM 923 C C . THR A 1 116 ? -11.259 7.901 12.362 1.00 65.88 116 THR A C 1
ATOM 925 O O . THR A 1 116 ? -10.916 7.364 13.411 1.00 65.88 116 THR A O 1
ATOM 928 N N . ARG A 1 117 ? -12.552 8.135 12.113 1.00 76.00 117 ARG A N 1
ATOM 929 C CA . ARG A 1 117 ? -13.636 7.686 13.012 1.00 76.00 117 ARG A CA 1
ATOM 930 C C . ARG A 1 117 ? -13.982 6.204 12.867 1.00 76.00 117 ARG A C 1
ATOM 932 O O . ARG A 1 117 ? -14.552 5.631 13.792 1.00 76.00 117 ARG A O 1
ATOM 939 N N . THR A 1 118 ? -13.595 5.561 11.767 1.00 78.94 118 THR A N 1
ATOM 940 C CA . THR A 1 118 ? -13.840 4.126 11.571 1.00 78.94 118 THR A CA 1
ATOM 941 C C . THR A 1 118 ? -12.943 3.274 12.478 1.00 78.94 118 THR A C 1
ATOM 943 O O . THR A 1 118 ? -11.858 3.694 12.904 1.00 78.94 118 THR A O 1
ATOM 946 N N . LYS A 1 119 ? -13.403 2.057 12.802 1.00 83.12 119 LYS A N 1
ATOM 947 C CA . LYS A 1 119 ? -12.573 1.048 13.485 1.00 83.12 119 LYS A CA 1
ATOM 948 C C . LYS A 1 119 ? -11.538 0.428 12.542 1.00 83.12 119 LYS A C 1
ATOM 950 O O . LYS A 1 119 ? -10.485 -0.004 13.009 1.00 83.12 119 LYS A O 1
ATOM 955 N N . LYS A 1 120 ? -11.858 0.375 11.247 1.00 87.56 120 LYS A N 1
ATOM 956 C CA . LYS A 1 120 ? -11.128 -0.360 10.218 1.00 87.56 120 LYS A CA 1
ATOM 957 C C . LYS A 1 120 ? -11.313 0.330 8.868 1.00 87.56 120 LYS A C 1
ATOM 959 O O . LYS A 1 120 ? -12.442 0.500 8.420 1.00 87.56 120 LYS A O 1
ATOM 964 N N . SER A 1 121 ? -10.214 0.721 8.238 1.00 90.69 121 SER A N 1
ATOM 965 C CA . SER A 1 121 ? -10.164 1.271 6.879 1.00 90.69 121 SER A CA 1
ATOM 966 C C . SER A 1 121 ? -8.832 0.902 6.244 1.00 90.69 121 SER A C 1
ATOM 968 O O . SER A 1 121 ? -7.807 0.920 6.920 1.00 90.69 121 SER A O 1
ATOM 970 N N . VAL A 1 122 ? -8.828 0.578 4.954 1.00 93.12 122 VAL A N 1
ATOM 971 C CA . VAL A 1 122 ? -7.607 0.238 4.211 1.00 93.12 122 VAL A CA 1
ATOM 972 C C . VAL A 1 122 ? -7.620 0.880 2.840 1.00 93.12 122 VAL A C 1
ATOM 974 O O . VAL A 1 122 ? -8.674 1.037 2.224 1.00 93.12 122 VAL A O 1
ATOM 977 N N . GLY A 1 123 ? -6.441 1.262 2.383 1.00 94.56 123 GLY A N 1
ATOM 978 C CA . GLY A 1 123 ? -6.209 1.897 1.103 1.00 94.56 123 GLY A CA 1
ATOM 979 C C . GLY A 1 123 ? -4.839 1.533 0.555 1.00 94.56 123 GLY A C 1
ATOM 980 O O . GLY A 1 123 ? -4.044 0.834 1.190 1.00 94.56 123 GLY A O 1
ATOM 981 N N . LEU A 1 124 ? -4.580 2.014 -0.650 1.00 97.06 124 LEU A N 1
ATOM 982 C CA . LEU A 1 124 ? -3.347 1.782 -1.379 1.00 97.06 124 LEU A CA 1
ATOM 983 C C . LEU A 1 124 ? -2.614 3.101 -1.524 1.00 97.06 124 LEU A C 1
ATOM 985 O O . LEU A 1 124 ? -3.145 4.052 -2.093 1.00 97.06 124 LEU A O 1
ATOM 989 N N . TYR A 1 125 ? -1.388 3.135 -1.027 1.00 96.88 125 TYR A N 1
ATOM 990 C CA . TYR A 1 125 ? -0.423 4.158 -1.381 1.00 96.88 125 TYR A CA 1
ATOM 991 C C . TYR A 1 125 ? 0.387 3.671 -2.575 1.00 96.88 125 TYR A C 1
ATOM 993 O O . TYR A 1 125 ? 0.912 2.556 -2.532 1.00 96.88 125 TYR A O 1
ATOM 1001 N N . THR A 1 126 ? 0.543 4.500 -3.604 1.00 95.75 126 THR A N 1
ATOM 1002 C CA . THR A 1 126 ? 1.404 4.175 -4.743 1.00 95.75 126 THR A CA 1
ATOM 1003 C C . THR A 1 126 ? 2.406 5.279 -5.040 1.00 95.75 126 THR A C 1
ATOM 1005 O O . THR A 1 126 ? 2.097 6.467 -4.984 1.00 95.75 126 THR A O 1
ATOM 1008 N N . CYS A 1 127 ? 3.628 4.863 -5.353 1.00 94.69 127 CYS A N 1
ATOM 1009 C CA . CYS A 1 127 ? 4.699 5.693 -5.883 1.00 94.69 127 CYS A CA 1
ATOM 1010 C C . CYS A 1 127 ? 5.647 4.760 -6.641 1.00 94.69 127 CYS A C 1
ATOM 1012 O O . CYS A 1 127 ? 6.391 3.996 -6.025 1.00 94.69 127 CYS A O 1
ATOM 1014 N N . ALA A 1 128 ? 5.563 4.746 -7.974 1.00 89.50 128 ALA A N 1
ATOM 1015 C CA . ALA A 1 128 ? 6.186 3.706 -8.789 1.00 89.50 128 ALA A CA 1
ATOM 1016 C C . ALA A 1 128 ? 7.696 3.541 -8.490 1.00 89.50 128 ALA A C 1
ATOM 1018 O O . ALA A 1 128 ? 8.424 4.533 -8.440 1.00 89.50 128 ALA A O 1
ATOM 1019 N N . PRO A 1 129 ? 8.200 2.298 -8.339 1.00 89.50 129 PRO A N 1
ATOM 1020 C CA . PRO A 1 129 ? 7.514 1.011 -8.531 1.00 89.50 129 PRO A CA 1
ATOM 1021 C C . PRO A 1 129 ? 6.767 0.471 -7.294 1.00 89.50 129 PRO A C 1
ATOM 1023 O O . PRO A 1 129 ? 6.324 -0.673 -7.309 1.00 89.50 129 PRO A O 1
ATOM 1026 N N . TYR A 1 130 ? 6.648 1.248 -6.221 1.00 92.88 130 TYR A N 1
ATOM 1027 C CA . TYR A 1 130 ? 6.130 0.786 -4.940 1.00 92.88 130 TYR A CA 1
ATOM 1028 C C . TYR A 1 130 ? 4.618 0.960 -4.824 1.00 92.88 130 TYR A C 1
ATOM 1030 O O . TYR A 1 130 ? 4.061 2.012 -5.134 1.00 92.88 130 TYR A O 1
ATOM 1038 N N . THR A 1 131 ? 3.971 -0.075 -4.296 1.00 95.81 131 THR A N 1
ATOM 1039 C CA . THR A 1 131 ? 2.629 0.003 -3.720 1.00 95.81 131 THR A CA 1
ATOM 1040 C C . THR A 1 131 ? 2.680 -0.524 -2.294 1.00 95.81 131 THR A C 1
ATOM 1042 O O . THR A 1 131 ? 3.208 -1.612 -2.060 1.00 95.81 131 THR A O 1
ATOM 1045 N N . PHE A 1 132 ? 2.131 0.243 -1.355 1.00 95.44 132 PHE A N 1
ATOM 1046 C CA . PHE A 1 132 ? 1.955 -0.155 0.039 1.00 95.44 132 PHE A CA 1
ATOM 1047 C C . PHE A 1 132 ? 0.469 -0.189 0.372 1.00 95.44 132 PHE A C 1
ATOM 1049 O O . PHE A 1 132 ? -0.301 0.653 -0.094 1.00 95.44 132 PHE A O 1
ATOM 1056 N N . LEU A 1 133 ? 0.073 -1.121 1.230 1.00 95.62 133 LEU A N 1
ATOM 1057 C CA . LEU A 1 133 ? -1.215 -1.027 1.904 1.00 95.62 133 LEU A CA 1
ATOM 1058 C C . LEU A 1 133 ? -1.041 -0.071 3.081 1.00 95.62 133 LEU A C 1
ATOM 1060 O O . LEU A 1 133 ? -0.131 -0.249 3.887 1.00 95.62 133 LEU A O 1
ATOM 1064 N N . VAL A 1 134 ? -1.906 0.932 3.188 1.00 95.31 134 VAL A N 1
ATOM 1065 C CA . VAL A 1 134 ? -1.953 1.842 4.340 1.00 95.31 134 VAL A CA 1
ATOM 1066 C C . VAL A 1 134 ? -3.361 1.825 4.909 1.00 95.31 134 VAL A C 1
ATOM 1068 O O . VAL A 1 134 ? -4.340 1.828 4.162 1.00 95.31 134 VAL A O 1
ATOM 1071 N N . GLY A 1 135 ? -3.489 1.784 6.229 1.00 93.00 135 GLY A N 1
ATOM 1072 C CA . GLY A 1 135 ? -4.798 1.660 6.848 1.00 93.00 135 GLY A CA 1
ATOM 1073 C C . GLY A 1 135 ? -4.881 2.185 8.266 1.00 93.00 135 GLY A C 1
ATOM 1074 O O . GLY A 1 135 ? -3.898 2.609 8.872 1.00 93.00 135 GLY A O 1
ATOM 1075 N N . ILE A 1 136 ? -6.102 2.139 8.783 1.00 91.69 136 ILE A N 1
ATOM 1076 C CA . ILE A 1 136 ? -6.454 2.394 10.172 1.00 91.69 136 ILE A CA 1
ATOM 1077 C C . ILE A 1 136 ? -7.081 1.124 10.706 1.00 91.69 136 ILE A C 1
ATOM 1079 O O . ILE A 1 136 ? -8.000 0.576 10.094 1.00 91.69 136 ILE A O 1
ATOM 1083 N N . TYR A 1 137 ? -6.605 0.665 11.852 1.00 89.25 137 TYR A N 1
ATOM 1084 C CA . TYR A 1 137 ? -7.164 -0.491 12.511 1.00 89.25 137 TYR A CA 1
ATOM 1085 C C . TYR A 1 137 ? -6.990 -0.424 14.021 1.00 89.25 137 TYR A C 1
ATOM 1087 O O . TYR A 1 137 ? -5.914 -0.097 14.516 1.00 89.25 137 TYR A O 1
ATOM 1095 N N . ASN A 1 138 ? -8.073 -0.709 14.745 1.00 85.69 138 ASN A N 1
ATOM 1096 C CA . ASN A 1 138 ? -8.121 -0.724 16.207 1.00 85.69 138 ASN A CA 1
ATOM 1097 C C . ASN A 1 138 ? -7.467 0.512 16.857 1.00 85.69 138 ASN A C 1
ATOM 1099 O O . ASN A 1 138 ? -6.687 0.417 17.799 1.00 85.69 138 ASN A O 1
ATOM 1103 N N . GLY A 1 139 ? -7.759 1.692 16.302 1.00 87.69 139 GLY A N 1
ATOM 1104 C CA . GLY A 1 139 ? -7.240 2.955 16.821 1.00 87.69 139 GLY A CA 1
ATOM 1105 C C . GLY A 1 139 ? -5.816 3.310 16.391 1.00 87.69 139 GLY A C 1
ATOM 1106 O O . GLY A 1 139 ? -5.375 4.382 16.775 1.00 87.69 139 GLY A O 1
ATOM 1107 N N . SER A 1 140 ? -5.143 2.504 15.569 1.00 90.94 140 SER A N 1
ATOM 1108 C CA . SER A 1 140 ? -3.787 2.762 15.067 1.00 90.94 140 SER A CA 1
ATOM 1109 C C . SER A 1 140 ? -3.759 2.940 13.555 1.00 90.94 140 SER A C 1
ATOM 1111 O O . SER A 1 140 ? -4.522 2.293 12.840 1.00 90.94 140 SER A O 1
ATOM 1113 N N . PHE A 1 141 ? -2.836 3.756 13.049 1.00 93.56 141 PHE A N 1
ATOM 1114 C CA . PHE A 1 141 ? -2.426 3.654 11.651 1.00 93.56 141 PHE A CA 1
ATOM 1115 C C . PHE A 1 141 ? -1.482 2.470 11.458 1.00 93.56 141 PHE A C 1
ATOM 1117 O O . PHE A 1 141 ? -0.724 2.112 12.366 1.00 93.56 141 PHE A O 1
ATOM 1124 N N . PHE A 1 142 ? -1.480 1.907 10.255 1.00 94.38 142 PHE A N 1
ATOM 1125 C CA . PHE A 1 142 ? -0.526 0.880 9.873 1.00 94.38 142 PHE A CA 1
ATOM 1126 C C . PHE A 1 142 ? -0.153 0.926 8.390 1.00 94.38 142 PHE A C 1
ATOM 1128 O O . PHE A 1 142 ? -0.870 1.508 7.573 1.00 94.38 142 PHE A O 1
ATOM 1135 N N . ILE A 1 143 ? 0.976 0.301 8.060 1.00 95.25 143 ILE A N 1
ATOM 1136 C CA . ILE A 1 143 ? 1.463 0.073 6.698 1.00 95.25 143 ILE A CA 1
ATOM 1137 C C . ILE A 1 143 ? 1.835 -1.396 6.557 1.00 95.25 143 ILE A C 1
ATOM 1139 O O . ILE A 1 143 ? 2.516 -1.924 7.434 1.00 95.25 143 ILE A O 1
ATOM 1143 N N . VAL A 1 144 ? 1.467 -2.009 5.436 1.00 94.31 144 VAL A N 1
ATOM 1144 C CA . VAL A 1 144 ? 2.064 -3.262 4.969 1.00 94.31 144 VAL A CA 1
ATOM 1145 C C . VAL A 1 144 ? 2.875 -2.985 3.705 1.00 94.31 144 VAL A C 1
ATOM 1147 O O . VAL A 1 144 ? 2.331 -2.557 2.682 1.00 94.31 144 VAL A O 1
ATOM 1150 N N . ASP A 1 145 ? 4.179 -3.242 3.780 1.00 92.50 145 ASP A N 1
ATOM 1151 C CA . ASP A 1 145 ? 5.088 -3.269 2.633 1.00 92.50 145 ASP A CA 1
ATOM 1152 C C . ASP A 1 145 ? 5.395 -4.724 2.274 1.00 92.50 145 ASP A C 1
ATOM 1154 O O . ASP A 1 145 ? 5.941 -5.463 3.089 1.00 92.50 145 ASP A O 1
ATOM 1158 N N . THR A 1 146 ? 5.020 -5.134 1.062 1.00 91.12 146 THR A N 1
ATOM 1159 C CA . THR A 1 146 ? 5.161 -6.511 0.564 1.00 91.12 146 THR A CA 1
ATOM 1160 C C . THR A 1 146 ? 6.469 -6.759 -0.185 1.00 91.12 146 THR A C 1
ATOM 1162 O O . THR A 1 146 ? 6.704 -7.875 -0.646 1.00 91.12 146 THR A O 1
ATOM 1165 N N . HIS A 1 147 ? 7.324 -5.743 -0.336 1.00 86.44 147 HIS A N 1
ATOM 1166 C CA . HIS A 1 147 ? 8.602 -5.904 -1.021 1.00 86.44 147 HIS A CA 1
ATOM 1167 C C . HIS A 1 147 ? 9.607 -6.632 -0.120 1.00 86.44 147 HIS A C 1
ATOM 1169 O O . HIS A 1 147 ? 9.680 -6.329 1.073 1.00 86.44 147 HIS A O 1
ATOM 1175 N N . PRO A 1 148 ? 10.438 -7.528 -0.680 1.00 72.94 148 PRO A N 1
ATOM 1176 C CA . PRO A 1 148 ? 11.522 -8.135 0.072 1.00 72.94 148 PRO A CA 1
ATOM 1177 C C . PRO A 1 148 ? 12.532 -7.066 0.493 1.00 72.94 148 PRO A C 1
ATOM 1179 O O . PRO A 1 148 ? 12.868 -6.153 -0.270 1.00 72.94 148 PRO A O 1
ATOM 1182 N N . ILE A 1 149 ? 13.034 -7.199 1.715 1.00 62.16 149 ILE A N 1
ATOM 1183 C CA . ILE A 1 149 ? 14.165 -6.421 2.217 1.00 62.16 149 ILE A CA 1
ATOM 1184 C C . ILE A 1 149 ? 15.291 -7.417 2.443 1.00 62.16 149 ILE A C 1
ATOM 1186 O O . ILE A 1 149 ? 15.146 -8.341 3.247 1.00 62.16 149 ILE A O 1
ATOM 1190 N N . GLY A 1 150 ? 16.373 -7.256 1.685 1.00 49.03 150 GLY A N 1
ATOM 1191 C CA . GLY A 1 150 ? 17.510 -8.166 1.729 1.00 49.03 150 GLY A CA 1
ATOM 1192 C C . GLY A 1 150 ? 18.236 -8.145 3.074 1.00 49.03 150 GLY A C 1
ATOM 1193 O O . GLY A 1 150 ? 18.187 -7.159 3.822 1.00 49.03 150 GLY A O 1
ATOM 1194 N N . GLU A 1 151 ? 18.913 -9.251 3.376 1.00 46.09 151 GLU A N 1
ATO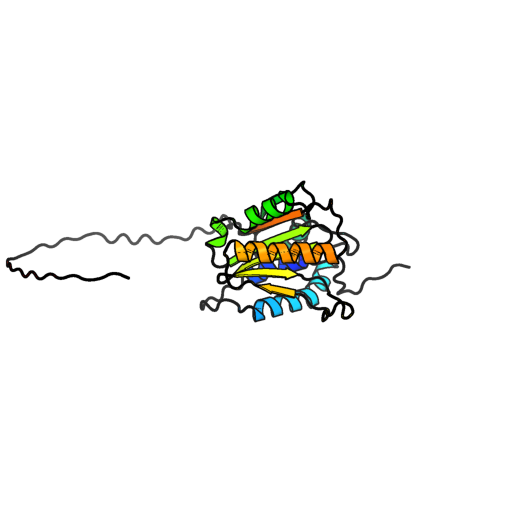M 1195 C CA . GLU A 1 151 ? 19.714 -9.433 4.594 1.00 46.09 151 GLU A CA 1
ATOM 1196 C C . GLU A 1 151 ? 20.841 -8.394 4.699 1.00 46.09 151 GLU A C 1
ATOM 1198 O O . GLU A 1 151 ? 21.180 -7.941 5.793 1.00 46.09 151 GLU A O 1
ATOM 1203 N N . GLU A 1 152 ? 21.357 -7.925 3.562 1.00 37.12 152 GLU A N 1
ATOM 1204 C CA . GLU A 1 152 ? 22.384 -6.887 3.449 1.00 37.12 152 GLU A CA 1
ATOM 1205 C C . GLU A 1 152 ? 21.931 -5.499 3.938 1.00 37.12 152 GLU A C 1
ATOM 1207 O O . GLU A 1 152 ? 22.765 -4.646 4.244 1.00 37.12 152 GLU A O 1
ATOM 1212 N N . LEU A 1 153 ? 20.618 -5.282 4.066 1.00 36.09 153 LEU A N 1
ATOM 1213 C CA . LEU A 1 153 ? 20.007 -4.091 4.668 1.00 36.09 153 LEU A CA 1
ATOM 1214 C C . LEU A 1 153 ? 19.380 -4.388 6.043 1.00 36.09 153 LEU A C 1
ATOM 1216 O O . LEU A 1 153 ? 18.610 -3.576 6.560 1.00 36.09 153 LEU A O 1
ATOM 1220 N N . GLY A 1 154 ? 19.700 -5.542 6.640 1.00 35.53 154 GLY A N 1
ATOM 1221 C CA . GLY A 1 154 ? 19.140 -5.997 7.914 1.00 35.53 154 GLY A CA 1
ATOM 1222 C C . GLY A 1 154 ? 17.691 -6.487 7.820 1.00 35.53 154 GLY A C 1
ATOM 1223 O O . GLY A 1 154 ? 17.008 -6.544 8.843 1.00 35.53 154 GLY A O 1
ATOM 1224 N N . GLY A 1 155 ? 17.202 -6.799 6.615 1.00 49.66 155 GLY A N 1
ATOM 1225 C CA . GLY A 1 155 ? 15.903 -7.433 6.407 1.00 49.66 155 GLY A CA 1
ATOM 1226 C C . GLY A 1 155 ? 15.962 -8.951 6.578 1.00 49.66 155 GLY A C 1
ATOM 1227 O O . GLY A 1 155 ? 17.027 -9.553 6.572 1.00 49.66 155 GLY A O 1
ATOM 1228 N N . ASN A 1 156 ? 14.803 -9.584 6.739 1.00 60.84 156 ASN A N 1
ATOM 1229 C CA . ASN A 1 156 ? 14.656 -11.045 6.800 1.00 60.84 156 ASN A CA 1
ATOM 1230 C C . ASN A 1 156 ? 13.998 -11.611 5.526 1.00 60.84 156 ASN A C 1
ATOM 1232 O O . ASN A 1 156 ? 13.432 -12.701 5.559 1.00 60.84 156 ASN A O 1
ATOM 1236 N N . GLY A 1 157 ? 13.988 -10.837 4.433 1.00 62.47 157 GLY A N 1
ATOM 1237 C CA . GLY A 1 157 ? 13.322 -11.197 3.181 1.00 62.47 157 GLY A CA 1
ATOM 1238 C C . GLY A 1 157 ? 11.787 -11.142 3.204 1.00 62.47 157 GLY A C 1
ATOM 1239 O O . GLY A 1 157 ? 11.182 -11.403 2.167 1.00 62.47 157 GLY A O 1
ATOM 1240 N N . ASN A 1 158 ? 11.150 -10.786 4.329 1.00 63.56 158 ASN A N 1
ATOM 1241 C CA . ASN A 1 158 ? 9.689 -10.780 4.475 1.00 63.56 158 ASN A CA 1
ATOM 1242 C C . ASN A 1 158 ? 9.078 -9.373 4.372 1.00 63.56 158 ASN A C 1
ATOM 1244 O O . ASN A 1 158 ? 9.779 -8.359 4.373 1.00 63.56 158 ASN A O 1
ATOM 1248 N N . ALA A 1 159 ? 7.744 -9.331 4.309 1.00 73.38 159 ALA A N 1
ATOM 1249 C CA . ALA A 1 159 ? 6.978 -8.097 4.424 1.00 73.38 159 ALA A CA 1
ATOM 1250 C C . ALA A 1 159 ? 7.196 -7.395 5.766 1.00 73.38 159 ALA A C 1
ATOM 1252 O O . ALA A 1 159 ? 7.432 -8.037 6.790 1.00 73.38 159 ALA A O 1
ATOM 1253 N N . ILE A 1 160 ? 7.029 -6.072 5.772 1.00 78.38 160 ILE A N 1
ATOM 1254 C CA . ILE A 1 160 ? 7.010 -5.276 7.001 1.00 78.38 160 ILE A CA 1
ATOM 1255 C C . ILE A 1 160 ? 5.587 -4.818 7.301 1.00 78.38 160 ILE A C 1
ATOM 1257 O O . ILE A 1 160 ? 4.952 -4.171 6.466 1.00 78.38 160 ILE A O 1
ATOM 1261 N N . LEU A 1 161 ? 5.147 -5.061 8.539 1.00 82.94 161 LEU A N 1
ATOM 1262 C CA . LEU A 1 161 ? 4.024 -4.372 9.168 1.00 82.94 161 LEU A CA 1
ATOM 1263 C C . LEU A 1 161 ? 4.553 -3.265 10.095 1.00 82.94 161 LEU A C 1
ATOM 1265 O O . LEU A 1 161 ? 5.205 -3.529 11.105 1.00 82.94 161 LEU A O 1
ATOM 1269 N N . VAL A 1 162 ? 4.252 -2.006 9.775 1.00 88.50 162 VAL A N 1
ATOM 1270 C CA . VAL A 1 162 ? 4.481 -0.864 10.676 1.00 88.50 162 VAL A CA 1
ATOM 1271 C C . VAL A 1 162 ? 3.157 -0.461 11.286 1.00 88.50 162 VAL A C 1
ATOM 1273 O O . VAL A 1 162 ? 2.182 -0.323 10.560 1.00 88.50 162 VAL A O 1
ATOM 1276 N N . ARG A 1 163 ? 3.123 -0.203 12.595 1.00 91.75 163 ARG A N 1
ATOM 1277 C CA . ARG A 1 163 ? 1.935 0.317 13.281 1.00 91.75 163 ARG A CA 1
ATOM 1278 C C . ARG A 1 163 ? 2.283 1.442 14.244 1.00 91.75 163 ARG A C 1
ATOM 1280 O O . ARG A 1 163 ? 3.349 1.437 14.864 1.00 91.75 163 ARG A O 1
ATOM 1287 N N . THR A 1 164 ? 1.371 2.390 14.397 1.00 92.88 164 THR A N 1
ATOM 1288 C CA . THR A 1 164 ? 1.454 3.439 15.418 1.00 92.88 164 THR A CA 1
ATOM 1289 C C . THR A 1 164 ? 0.703 3.034 16.683 1.00 92.88 164 THR A C 1
ATOM 1291 O O . THR A 1 164 ? -0.014 2.033 16.715 1.00 92.88 164 THR A O 1
ATOM 1294 N N . ARG 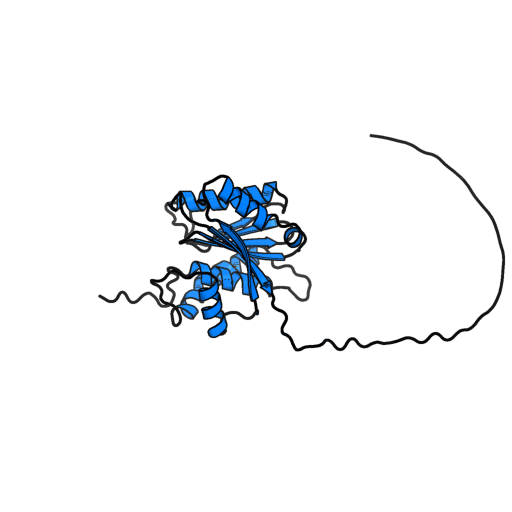A 1 165 ? 0.885 3.796 17.765 1.00 89.88 165 ARG A N 1
ATOM 1295 C CA . ARG A 1 165 ? 0.168 3.562 19.031 1.00 89.88 165 ARG A CA 1
ATOM 1296 C C . ARG A 1 165 ? -1.275 4.058 18.997 1.00 89.88 165 ARG A C 1
ATOM 1298 O O . ARG A 1 165 ? -2.099 3.558 19.749 1.00 89.88 165 ARG A O 1
ATOM 1305 N N . ASP A 1 166 ? -1.544 5.039 18.146 1.00 90.75 166 ASP A N 1
ATOM 1306 C CA . ASP A 1 166 ? -2.830 5.708 18.009 1.00 90.75 166 ASP A CA 1
ATOM 1307 C C . ASP A 1 166 ? -3.013 6.214 16.563 1.00 90.75 166 ASP A C 1
ATOM 1309 O O . ASP A 1 166 ? -2.176 5.968 15.686 1.00 90.75 166 ASP A O 1
ATOM 1313 N N . LYS A 1 167 ? -4.117 6.917 16.307 1.00 89.88 167 LYS A N 1
ATOM 1314 C CA . LYS A 1 167 ? -4.491 7.469 14.999 1.00 89.88 167 LYS A CA 1
ATOM 1315 C C . LYS A 1 167 ? -4.556 8.996 14.994 1.00 89.88 167 LYS A C 1
ATOM 1317 O O . LYS A 1 167 ? -5.334 9.580 14.240 1.00 89.88 167 LYS A O 1
ATOM 1322 N N . ASP A 1 168 ? -3.772 9.648 15.849 1.00 91.81 168 ASP A N 1
ATOM 1323 C CA . ASP A 1 168 ? -3.690 11.106 15.866 1.00 91.81 168 ASP A CA 1
ATOM 1324 C C . ASP A 1 168 ? -2.847 11.658 14.691 1.00 91.81 168 ASP A C 1
ATOM 1326 O O . ASP A 1 168 ? -2.223 10.925 13.911 1.00 91.81 168 ASP A O 1
ATOM 1330 N N . LEU A 1 169 ? -2.809 12.986 14.551 1.00 91.94 169 LEU A N 1
ATOM 1331 C CA . LEU A 1 169 ? -2.040 13.644 13.491 1.00 91.94 169 LEU A CA 1
ATOM 1332 C C . LEU A 1 169 ? -0.525 13.386 13.604 1.00 91.94 169 LEU A C 1
ATOM 1334 O O . LEU A 1 169 ? 0.182 13.377 12.592 1.00 91.94 169 LEU A O 1
ATOM 1338 N N . ARG A 1 170 ? 0.002 13.182 14.815 1.00 93.88 170 ARG A N 1
ATOM 1339 C CA . ARG A 1 170 ? 1.417 12.867 15.032 1.00 93.88 170 ARG A CA 1
ATOM 1340 C C . ARG A 1 170 ? 1.728 11.464 14.511 1.00 93.88 170 ARG A C 1
ATOM 1342 O O . ARG A 1 170 ? 2.719 11.307 13.801 1.00 93.88 170 ARG A O 1
ATOM 1349 N N . SER A 1 171 ? 0.879 10.485 14.792 1.00 94.06 171 SER A N 1
ATOM 1350 C CA . SER A 1 171 ? 0.964 9.123 14.271 1.00 94.06 171 SER A CA 1
ATOM 1351 C C . SER A 1 171 ? 0.824 9.079 12.749 1.00 94.06 171 SER A C 1
ATOM 1353 O O . SER A 1 171 ? 1.635 8.433 12.086 1.00 94.06 171 SER A O 1
ATOM 1355 N N . CYS A 1 172 ? -0.094 9.856 12.167 1.00 93.88 172 CYS A N 1
ATOM 1356 C CA . CYS A 1 172 ? -0.182 10.021 10.709 1.00 93.88 172 CYS A CA 1
ATOM 1357 C C . CYS A 1 172 ? 1.148 10.525 10.110 1.00 93.88 172 CYS A C 1
ATOM 1359 O O . CYS A 1 172 ? 1.676 9.962 9.149 1.00 93.88 172 CYS A O 1
A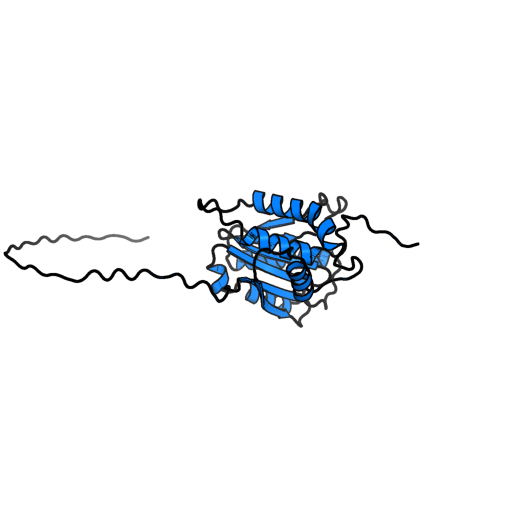TOM 1361 N N . ARG A 1 173 ? 1.769 11.538 10.731 1.00 95.00 173 ARG A N 1
ATOM 1362 C CA . ARG A 1 173 ? 3.084 12.041 10.298 1.00 95.00 173 ARG A CA 1
ATOM 1363 C C . ARG A 1 173 ? 4.189 10.990 10.416 1.00 95.00 173 ARG A C 1
ATOM 1365 O O . ARG A 1 173 ? 5.073 10.983 9.564 1.00 95.00 173 ARG A O 1
ATOM 1372 N N . LEU A 1 174 ? 4.156 10.111 11.420 1.00 94.81 174 LEU A N 1
ATOM 1373 C CA . LEU A 1 174 ? 5.135 9.022 11.565 1.00 94.81 174 LEU A CA 1
ATOM 1374 C C . LEU A 1 174 ? 5.030 7.998 10.427 1.00 94.81 174 LEU A C 1
ATOM 1376 O O . LEU A 1 174 ? 6.051 7.587 9.881 1.00 94.81 174 LEU A O 1
ATOM 1380 N N . ILE A 1 175 ? 3.810 7.638 10.029 1.00 95.12 175 ILE A N 1
ATOM 1381 C CA . ILE A 1 175 ? 3.527 6.747 8.890 1.00 95.12 175 ILE A CA 1
ATOM 1382 C C . ILE A 1 175 ? 4.074 7.351 7.597 1.00 95.12 175 ILE A C 1
ATOM 1384 O O . ILE A 1 175 ? 4.805 6.699 6.856 1.00 95.12 175 ILE A O 1
ATOM 1388 N N . ILE A 1 176 ? 3.822 8.638 7.368 1.00 95.25 176 ILE A N 1
ATOM 1389 C CA . ILE A 1 176 ? 4.318 9.335 6.177 1.00 95.25 176 ILE A CA 1
ATOM 1390 C C . ILE A 1 176 ? 5.839 9.465 6.203 1.00 95.25 176 ILE A C 1
ATOM 1392 O O . ILE A 1 176 ? 6.494 9.232 5.192 1.00 95.25 176 ILE A O 1
ATOM 1396 N N . GLN A 1 177 ? 6.436 9.778 7.354 1.00 95.31 177 GLN A N 1
ATOM 1397 C CA . GLN A 1 177 ? 7.893 9.778 7.497 1.00 95.31 177 GLN A CA 1
ATOM 1398 C C . GLN A 1 177 ? 8.495 8.409 7.176 1.00 95.31 177 GLN A C 1
ATOM 1400 O O . GLN A 1 177 ? 9.542 8.352 6.526 1.00 95.31 177 GLN A O 1
ATOM 1405 N N . TRP A 1 178 ? 7.837 7.323 7.589 1.00 94.69 178 TRP A N 1
ATOM 1406 C CA . TRP A 1 178 ? 8.255 5.973 7.237 1.00 94.69 178 TRP A CA 1
ATOM 1407 C C . TRP A 1 178 ? 8.201 5.744 5.721 1.00 94.69 178 TRP A C 1
ATOM 1409 O O . TRP A 1 178 ? 9.215 5.340 5.153 1.00 94.69 178 TRP A O 1
ATOM 1419 N N . ILE A 1 179 ? 7.091 6.095 5.055 1.00 94.88 179 ILE A N 1
ATOM 1420 C CA . ILE A 1 179 ? 6.931 5.983 3.589 1.00 94.88 179 ILE 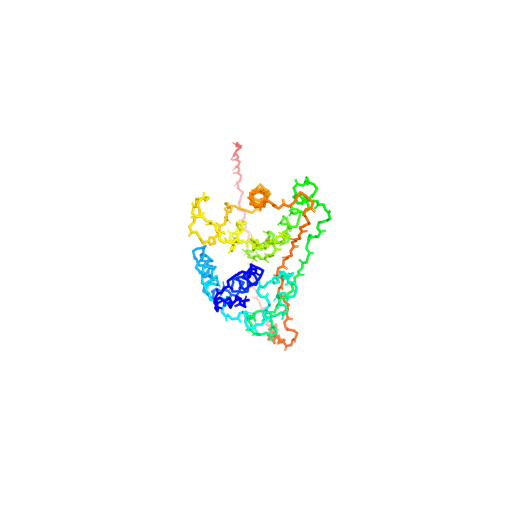A CA 1
ATOM 1421 C C . ILE A 1 179 ? 8.052 6.738 2.872 1.00 94.88 179 ILE A C 1
ATOM 1423 O O . ILE A 1 179 ? 8.765 6.173 2.045 1.00 94.88 179 ILE A O 1
ATOM 1427 N N . ILE A 1 180 ? 8.277 8.001 3.238 1.00 94.62 180 ILE A N 1
ATOM 1428 C CA . ILE A 1 180 ? 9.321 8.829 2.627 1.00 94.62 180 ILE A CA 1
ATOM 1429 C C . ILE A 1 180 ? 10.708 8.220 2.831 1.00 94.62 180 ILE A C 1
ATOM 1431 O O . ILE A 1 180 ? 11.500 8.169 1.890 1.00 94.62 180 ILE A O 1
ATOM 1435 N N . LYS A 1 181 ? 11.018 7.743 4.041 1.00 91.94 181 LYS A N 1
ATOM 1436 C CA . LYS A 1 181 ? 12.304 7.095 4.323 1.00 91.94 181 LYS A CA 1
ATOM 1437 C C . LYS A 1 181 ? 12.478 5.827 3.484 1.00 91.94 181 LYS A C 1
ATOM 1439 O O . LYS A 1 181 ? 13.554 5.624 2.926 1.00 91.94 181 LYS A O 1
ATOM 1444 N N . ARG A 1 182 ? 11.425 5.014 3.361 1.00 91.31 182 ARG A N 1
ATOM 1445 C CA . ARG A 1 182 ? 11.420 3.793 2.550 1.00 91.31 182 ARG A CA 1
ATOM 1446 C C . ARG A 1 182 ? 11.711 4.097 1.080 1.00 91.31 182 ARG A C 1
ATOM 1448 O O . ARG A 1 182 ? 12.607 3.475 0.520 1.00 91.31 182 ARG A O 1
ATOM 1455 N N . LEU A 1 183 ? 11.022 5.075 0.493 1.00 93.38 183 LEU A N 1
ATOM 1456 C CA . LEU A 1 183 ? 11.193 5.460 -0.914 1.00 93.38 183 LEU A CA 1
ATOM 1457 C C . LEU A 1 183 ? 12.568 6.081 -1.198 1.00 93.38 183 LEU A C 1
ATOM 1459 O O . LEU A 1 183 ? 13.186 5.759 -2.211 1.00 93.38 183 LEU A O 1
ATOM 1463 N N . LYS A 1 184 ? 13.087 6.921 -0.290 1.00 91.50 184 LYS A N 1
ATOM 1464 C CA . LYS A 1 184 ? 14.445 7.483 -0.412 1.00 91.50 184 LYS A CA 1
ATOM 1465 C C . LYS A 1 184 ? 15.510 6.394 -0.429 1.00 91.50 184 LYS A C 1
ATOM 1467 O O . LYS A 1 184 ? 16.380 6.402 -1.292 1.00 91.50 184 LYS A O 1
ATOM 1472 N N . ASN A 1 185 ? 15.415 5.440 0.496 1.00 88.56 185 ASN A N 1
ATOM 1473 C CA . ASN A 1 185 ? 16.359 4.326 0.577 1.00 88.56 185 ASN A CA 1
ATOM 1474 C C . ASN A 1 185 ? 16.281 3.392 -0.643 1.00 88.56 185 ASN A C 1
ATOM 1476 O O . ASN A 1 185 ? 17.230 2.667 -0.915 1.00 88.56 185 ASN A O 1
ATOM 1480 N N . SER A 1 186 ? 15.170 3.425 -1.379 1.00 88.38 186 SER A N 1
ATOM 1481 C CA . SER A 1 186 ? 14.969 2.684 -2.625 1.00 88.38 186 SER A CA 1
ATOM 1482 C C . SER A 1 186 ? 15.474 3.386 -3.886 1.00 88.38 186 SER A C 1
ATOM 1484 O O . SER A 1 186 ? 15.347 2.823 -4.970 1.00 88.38 186 SER A O 1
ATOM 1486 N N . GLY A 1 187 ? 15.979 4.619 -3.788 1.00 91.06 187 GLY A N 1
ATOM 1487 C CA . GLY A 1 187 ? 16.416 5.384 -4.960 1.00 91.06 187 GLY A CA 1
ATOM 1488 C C . GLY A 1 187 ? 15.273 5.867 -5.861 1.00 91.06 187 GLY A C 1
ATOM 1489 O O . GLY A 1 187 ? 15.479 6.066 -7.056 1.00 91.06 187 GLY A O 1
ATOM 1490 N N . VAL A 1 188 ? 14.065 6.047 -5.314 1.00 92.94 188 VAL A N 1
ATOM 1491 C CA . VAL A 1 188 ? 12.952 6.672 -6.047 1.00 92.94 188 VAL A CA 1
ATOM 1492 C C . VAL A 1 188 ? 13.316 8.118 -6.402 1.00 92.94 188 VAL A C 1
ATOM 1494 O O . VAL A 1 188 ? 13.911 8.824 -5.589 1.00 92.94 188 VAL A O 1
ATOM 1497 N N . SER A 1 189 ? 12.960 8.553 -7.616 1.00 92.31 189 SER A N 1
ATOM 1498 C CA . SER A 1 189 ? 13.223 9.915 -8.104 1.00 92.31 189 SER A CA 1
ATOM 1499 C C . SER A 1 189 ? 12.573 10.979 -7.217 1.00 92.31 189 SER A C 1
ATOM 1501 O O . SER A 1 189 ? 11.464 10.790 -6.717 1.00 92.31 189 SER A O 1
ATOM 1503 N N . GLU A 1 190 ? 13.221 12.137 -7.074 1.00 87.94 190 GLU A N 1
ATOM 1504 C CA . GLU A 1 190 ? 12.643 13.272 -6.344 1.00 87.94 190 GLU A CA 1
ATOM 1505 C C . GLU A 1 190 ? 11.377 13.831 -7.003 1.00 87.94 190 GLU A C 1
ATOM 1507 O O . GLU A 1 190 ? 10.498 14.353 -6.315 1.00 87.94 190 GLU A O 1
ATOM 1512 N N . GLU A 1 191 ? 11.263 13.656 -8.318 1.00 89.31 191 GLU A N 1
ATOM 1513 C CA . GLU A 1 191 ? 10.118 14.064 -9.136 1.00 89.31 191 GLU A CA 1
ATOM 1514 C C . GLU A 1 191 ? 9.030 12.983 -9.213 1.00 89.31 191 GLU A C 1
ATOM 1516 O O . GLU A 1 191 ? 8.036 13.155 -9.916 1.00 89.31 191 GLU A O 1
ATOM 1521 N N . ALA A 1 192 ? 9.198 11.851 -8.517 1.00 92.19 192 ALA A N 1
ATOM 1522 C CA . ALA A 1 192 ? 8.230 10.767 -8.579 1.00 92.19 192 ALA A CA 1
ATOM 1523 C C . ALA A 1 192 ? 6.858 11.225 -8.066 1.00 92.19 192 ALA A C 1
ATOM 1525 O O . ALA A 1 192 ? 6.731 11.758 -6.957 1.00 92.19 192 ALA A O 1
ATOM 1526 N N . ALA A 1 193 ? 5.838 10.973 -8.885 1.00 92.81 193 ALA A N 1
ATOM 1527 C CA . ALA A 1 193 ? 4.448 11.161 -8.514 1.00 92.81 193 ALA A CA 1
ATOM 1528 C C . ALA A 1 193 ? 4.020 10.116 -7.476 1.00 92.81 193 ALA A C 1
ATOM 1530 O O . ALA A 1 193 ? 4.596 9.026 -7.368 1.00 92.81 193 ALA A O 1
ATOM 1531 N N . GLN A 1 194 ? 2.979 10.455 -6.725 1.00 94.19 194 GLN A N 1
ATOM 1532 C CA . GLN A 1 194 ? 2.366 9.564 -5.750 1.00 94.19 194 GLN A CA 1
ATOM 1533 C C . GLN A 1 194 ? 0.848 9.686 -5.802 1.00 94.19 194 GLN A C 1
ATOM 1535 O O . GLN A 1 194 ? 0.304 10.744 -6.134 1.00 94.19 194 GLN A O 1
ATOM 1540 N N . SER A 1 195 ? 0.172 8.619 -5.406 1.00 94.94 195 SER A N 1
ATOM 1541 C CA . SER A 1 195 ? -1.267 8.637 -5.197 1.00 94.94 195 SER A CA 1
ATOM 1542 C C . SER A 1 195 ? -1.663 7.821 -3.979 1.00 94.94 195 SER A C 1
ATOM 1544 O O . SER A 1 195 ? -0.912 6.971 -3.486 1.00 94.94 195 SER A O 1
ATOM 1546 N N . PHE A 1 196 ? -2.855 8.105 -3.474 1.00 95.12 196 PHE A N 1
ATOM 1547 C CA . PHE A 1 196 ? -3.464 7.341 -2.406 1.00 95.12 196 PHE A CA 1
ATOM 1548 C C . PHE A 1 196 ? -4.970 7.214 -2.628 1.00 95.12 196 PHE A C 1
ATOM 1550 O O . PHE A 1 196 ? -5.655 8.210 -2.875 1.00 95.12 196 PHE A O 1
ATOM 1557 N N . ALA A 1 197 ? -5.472 5.985 -2.517 1.00 94.69 197 ALA A N 1
ATOM 1558 C CA . ALA A 1 197 ? -6.884 5.671 -2.685 1.00 94.69 197 ALA A CA 1
ATOM 1559 C C . ALA A 1 197 ? -7.379 4.736 -1.580 1.00 94.69 197 ALA A C 1
ATOM 1561 O O . ALA A 1 197 ? -6.743 3.719 -1.286 1.00 94.69 197 ALA A O 1
ATOM 1562 N N . TRP A 1 198 ? -8.534 5.046 -0.995 1.00 93.56 198 TRP A N 1
ATOM 1563 C CA . TRP A 1 198 ? -9.207 4.146 -0.062 1.00 93.56 198 TRP A CA 1
ATOM 1564 C C . TRP A 1 198 ? -9.967 3.058 -0.804 1.00 93.56 198 TRP A C 1
ATOM 1566 O O . TRP A 1 198 ? -10.552 3.300 -1.857 1.00 93.56 198 TRP A O 1
ATOM 1576 N N . LEU A 1 199 ? -10.000 1.864 -0.216 1.00 93.06 199 LEU A N 1
ATOM 1577 C CA . LEU A 1 199 ? -10.802 0.761 -0.720 1.00 93.06 199 LEU A CA 1
ATOM 1578 C C . LEU A 1 199 ? -12.196 0.803 -0.077 1.00 93.06 199 LEU A C 1
ATOM 1580 O O . LEU A 1 199 ? -12.378 0.412 1.083 1.00 93.06 199 LEU A O 1
ATOM 1584 N N . THR A 1 200 ? -13.192 1.281 -0.815 1.00 89.81 200 THR A N 1
ATOM 1585 C CA . THR A 1 200 ? -14.588 1.412 -0.364 1.00 89.81 200 THR A CA 1
ATOM 1586 C C . THR A 1 200 ? -15.414 0.233 -0.859 1.00 89.81 200 THR A C 1
ATOM 1588 O O . THR A 1 200 ? -15.198 -0.250 -1.960 1.00 89.81 200 THR A O 1
ATOM 1591 N N . GLU A 1 201 ? -16.324 -0.291 -0.039 1.00 87.88 201 GLU A N 1
ATOM 1592 C CA . GLU A 1 201 ? -17.236 -1.353 -0.488 1.00 87.88 201 GLU A CA 1
ATOM 1593 C C . GLU A 1 201 ? -18.376 -0.759 -1.298 1.00 87.88 201 GLU A C 1
ATOM 1595 O O . GLU A 1 201 ? -18.935 0.269 -0.914 1.00 87.88 201 GLU A O 1
ATOM 1600 N N . VAL A 1 202 ? -18.719 -1.423 -2.399 1.00 86.69 202 VAL A N 1
ATOM 1601 C CA . VAL A 1 202 ? -19.884 -1.068 -3.206 1.00 86.69 202 VAL A CA 1
ATOM 1602 C C . VAL A 1 202 ? -21.039 -1.967 -2.775 1.00 86.69 202 VAL A C 1
ATOM 1604 O O . VAL A 1 202 ? -20.932 -3.190 -2.926 1.00 86.69 202 VAL A O 1
ATOM 1607 N N . PRO A 1 203 ? -22.139 -1.408 -2.239 1.00 74.94 203 PRO A N 1
ATOM 1608 C CA . PRO A 1 203 ? -23.329 -2.188 -1.935 1.00 74.94 203 PRO A CA 1
ATOM 1609 C C . PRO A 1 203 ? -23.823 -2.892 -3.198 1.00 74.94 203 PRO A C 1
ATOM 1611 O O . PRO A 1 203 ? -23.954 -2.274 -4.253 1.00 74.94 203 PRO A O 1
ATOM 1614 N N . VAL A 1 204 ? -24.117 -4.187 -3.099 1.00 70.50 204 VAL A N 1
ATOM 1615 C CA . VAL A 1 204 ? -24.779 -4.898 -4.194 1.00 70.50 204 VAL A CA 1
ATOM 1616 C C . VAL A 1 204 ? -26.223 -4.399 -4.248 1.00 70.50 204 VAL A C 1
ATOM 1618 O O . VAL A 1 204 ? -27.013 -4.684 -3.346 1.00 70.50 204 VAL A O 1
ATOM 1621 N N . GLU A 1 205 ? -26.581 -3.635 -5.280 1.00 53.56 205 GLU A N 1
ATOM 1622 C CA . GLU A 1 205 ? -27.979 -3.280 -5.533 1.00 53.56 205 GLU A CA 1
ATOM 1623 C C . GLU A 1 205 ? -28.786 -4.573 -5.742 1.00 53.56 205 GLU A C 1
ATOM 1625 O O . GLU A 1 205 ? -28.585 -5.280 -6.729 1.00 53.56 205 GLU A O 1
ATOM 1630 N N . GLY A 1 206 ? -29.682 -4.918 -4.803 1.00 52.91 206 GLY A N 1
ATOM 1631 C CA . GLY A 1 206 ? -30.641 -6.011 -5.016 1.00 52.91 206 GLY A CA 1
ATOM 1632 C C . GLY A 1 206 ? -31.010 -6.926 -3.846 1.00 52.91 206 GLY A C 1
ATOM 1633 O O . GLY A 1 206 ? -31.814 -7.828 -4.062 1.00 52.91 206 GLY A O 1
ATOM 1634 N N . CYS A 1 207 ? -30.520 -6.723 -2.619 1.00 37.78 207 CYS A N 1
ATOM 1635 C CA . CYS A 1 207 ? -31.050 -7.448 -1.455 1.00 37.78 207 CYS A CA 1
ATOM 1636 C C . CYS A 1 207 ? -31.672 -6.466 -0.460 1.00 37.78 207 CYS A C 1
ATOM 1638 O O . CYS A 1 207 ? -31.049 -6.033 0.503 1.00 37.78 207 CYS A O 1
ATOM 1640 N N . SER A 1 208 ? -32.916 -6.065 -0.730 1.00 40.44 208 SER A N 1
ATOM 1641 C CA . SER A 1 208 ? -33.728 -5.342 0.243 1.00 40.44 208 SER A CA 1
ATOM 1642 C C . SER A 1 208 ? -33.942 -6.231 1.469 1.00 40.44 208 SER A C 1
ATOM 1644 O O . SER A 1 208 ? -34.685 -7.216 1.398 1.00 40.44 208 SER A O 1
ATOM 1646 N N . GLU A 1 209 ? -33.321 -5.875 2.591 1.00 40.06 209 GLU A N 1
ATOM 1647 C CA . GLU A 1 209 ? -33.762 -6.324 3.906 1.00 40.06 209 GLU A CA 1
ATOM 1648 C C . GLU A 1 209 ? -35.247 -5.981 4.038 1.00 40.06 209 GLU A C 1
ATOM 1650 O O . GLU A 1 209 ? -35.648 -4.815 4.053 1.00 40.06 209 GLU A O 1
ATOM 1655 N N . LYS A 1 210 ? -36.095 -7.009 4.098 1.00 36.66 210 LYS A N 1
ATOM 1656 C CA . LYS A 1 210 ? -37.471 -6.834 4.549 1.00 36.66 210 LYS A CA 1
ATOM 1657 C C . LYS A 1 210 ? -37.404 -6.445 6.022 1.00 36.66 210 LYS A C 1
ATOM 1659 O O . LYS A 1 210 ? -37.352 -7.315 6.885 1.00 36.66 210 LYS A O 1
ATOM 1664 N N . GLN A 1 211 ? -37.413 -5.146 6.305 1.00 37.81 211 GLN A N 1
ATOM 1665 C CA . GLN A 1 211 ? -37.772 -4.650 7.626 1.00 37.81 211 GLN A CA 1
ATOM 1666 C C . GLN A 1 211 ? -39.203 -5.113 7.915 1.00 37.81 211 GLN A C 1
ATOM 1668 O O . GLN A 1 211 ? -40.167 -4.664 7.292 1.00 37.81 211 GLN A O 1
ATOM 1673 N N . SER A 1 212 ? -39.343 -6.073 8.826 1.00 39.22 212 SER A N 1
ATOM 1674 C CA . SER A 1 212 ? -40.625 -6.425 9.418 1.00 39.22 212 SER A CA 1
ATOM 1675 C C . SER A 1 212 ? -41.079 -5.259 10.293 1.00 39.22 212 SER A C 1
ATOM 1677 O O . SER A 1 212 ? -40.648 -5.120 11.436 1.00 39.22 212 SER A O 1
ATOM 1679 N N . ASN A 1 213 ? -41.944 -4.411 9.743 1.00 35.19 213 ASN A N 1
ATOM 1680 C CA . ASN A 1 213 ? -42.728 -3.459 10.517 1.00 35.19 213 ASN A CA 1
ATOM 1681 C C . ASN A 1 213 ? -43.712 -4.238 11.399 1.00 35.19 213 ASN A C 1
ATOM 1683 O O . ASN A 1 213 ? -44.789 -4.616 10.939 1.00 35.19 213 ASN A O 1
ATOM 1687 N N . GLN A 1 214 ? -43.355 -4.467 12.662 1.00 37.09 214 GLN A N 1
ATOM 1688 C CA . GLN A 1 214 ? -44.335 -4.772 13.699 1.00 37.09 214 GLN A CA 1
ATOM 1689 C C . GLN A 1 214 ? -44.797 -3.429 14.277 1.00 37.09 214 GLN A C 1
ATOM 1691 O O . GLN A 1 214 ? -44.133 -2.825 15.115 1.00 37.09 214 GLN A O 1
ATOM 1696 N N . ALA A 1 215 ? -45.904 -2.918 13.741 1.00 36.16 215 ALA A N 1
ATOM 1697 C CA . ALA A 1 215 ? -46.652 -1.841 14.366 1.00 36.16 215 ALA A CA 1
ATOM 1698 C C . ALA A 1 215 ? -47.439 -2.445 15.534 1.00 36.16 215 ALA A C 1
ATOM 1700 O O . ALA A 1 215 ? -48.422 -3.152 15.305 1.00 36.16 215 ALA A O 1
ATOM 1701 N N . ASP A 1 216 ? -47.005 -2.186 16.766 1.00 36.06 216 ASP A N 1
ATOM 1702 C CA . ASP A 1 216 ? -47.843 -2.430 17.934 1.00 36.06 216 ASP A CA 1
ATOM 1703 C C . ASP A 1 216 ? -48.832 -1.274 18.080 1.00 36.06 216 ASP A C 1
ATOM 1705 O O . ASP A 1 216 ? -48.480 -0.102 18.218 1.00 36.06 216 ASP A O 1
ATOM 1709 N N . VAL A 1 217 ? -50.099 -1.651 17.953 1.00 38.12 217 VAL A N 1
ATOM 1710 C CA . VAL A 1 217 ? -51.281 -0.810 18.072 1.00 38.12 217 VAL A CA 1
ATOM 1711 C C . VAL A 1 217 ? -51.551 -0.564 19.554 1.00 38.12 217 VAL A C 1
ATOM 1713 O O . VAL A 1 217 ? -51.748 -1.506 20.320 1.00 38.12 217 VAL A O 1
ATOM 1716 N N . ASP A 1 218 ? -51.608 0.713 19.931 1.00 35.78 218 ASP A N 1
ATOM 1717 C CA . ASP A 1 218 ? -52.139 1.186 21.208 1.00 35.78 218 ASP A CA 1
ATOM 1718 C C . ASP A 1 218 ? -53.562 0.654 21.448 1.00 35.78 218 ASP A C 1
ATOM 1720 O O . ASP A 1 218 ? -54.474 0.889 20.651 1.00 35.78 218 ASP A O 1
ATOM 1724 N N . PHE A 1 219 ? -53.781 0.017 22.601 1.00 35.09 219 PHE A N 1
ATOM 1725 C CA . PHE A 1 219 ? -55.108 -0.116 23.199 1.00 35.09 219 PHE A CA 1
ATOM 1726 C C . PHE A 1 219 ? -55.064 0.312 24.668 1.00 35.09 219 PHE A C 1
ATOM 1728 O O . PHE A 1 219 ? -54.422 -0.291 25.524 1.00 35.09 219 PHE A O 1
ATOM 1735 N N . SER A 1 220 ? -55.778 1.401 24.925 1.00 38.78 220 SER A N 1
ATOM 1736 C CA . SER A 1 220 ? -56.031 2.046 26.207 1.00 38.78 220 SER A CA 1
ATOM 1737 C C . SER A 1 220 ? -56.549 1.107 27.301 1.00 38.78 220 SER A C 1
ATOM 1739 O O . SER A 1 220 ? -57.447 0.307 27.040 1.00 38.78 220 SER A O 1
ATOM 1741 N N . ASN A 1 221 ? -56.164 1.362 28.557 1.00 32.25 221 ASN A N 1
ATOM 1742 C CA . ASN A 1 221 ? -57.168 1.547 29.608 1.00 32.25 221 ASN A CA 1
ATOM 1743 C C . ASN A 1 221 ? -56.650 2.339 30.820 1.00 32.25 221 ASN A C 1
ATOM 1745 O O . ASN A 1 221 ? -55.647 2.028 31.452 1.00 32.25 221 ASN A O 1
ATOM 1749 N N . SER A 1 222 ? -57.414 3.380 31.125 1.00 35.44 222 SER A N 1
ATOM 1750 C CA . SER A 1 222 ? -57.391 4.246 32.298 1.00 35.44 222 SER A CA 1
ATOM 1751 C C . SER A 1 222 ? -57.638 3.503 33.617 1.00 35.44 222 SER A C 1
ATOM 1753 O O . SER A 1 222 ? -58.532 2.663 33.655 1.00 35.44 222 SER A O 1
ATOM 1755 N N . ALA A 1 223 ? -56.994 3.925 34.716 1.00 33.38 223 ALA A N 1
ATOM 1756 C CA . ALA A 1 223 ? -57.677 4.497 35.891 1.00 33.38 223 ALA A CA 1
ATOM 1757 C C . ALA A 1 223 ? -56.763 4.669 37.128 1.00 33.38 223 ALA A C 1
ATOM 1759 O O . ALA A 1 223 ? -56.115 3.740 37.587 1.00 33.38 223 ALA A O 1
ATOM 1760 N N . HIS A 1 224 ? -56.924 5.846 37.744 1.00 32.62 224 HIS A N 1
ATOM 1761 C CA . HIS A 1 224 ? -57.026 6.090 39.192 1.00 32.62 224 HIS A CA 1
ATOM 1762 C C . HIS A 1 224 ? -55.790 6.313 40.092 1.00 32.62 224 HIS A C 1
ATOM 1764 O O . HIS A 1 224 ? -55.108 5.379 40.485 1.00 32.62 224 HIS A O 1
ATOM 1770 N N . ARG A 1 225 ? -55.778 7.562 40.618 1.00 32.94 225 ARG A N 1
ATOM 1771 C CA . ARG A 1 225 ? -55.445 8.020 41.992 1.00 32.94 225 ARG A CA 1
ATOM 1772 C C . ARG A 1 225 ? -53.971 7.929 42.407 1.00 32.94 225 ARG A C 1
ATOM 1774 O O . ARG A 1 225 ? -53.281 6.998 42.056 1.00 32.94 225 ARG A O 1
ATOM 1781 N N . ALA A 1 226 ? -53.421 8.775 43.267 1.00 31.97 226 ALA A N 1
ATOM 1782 C CA . ALA A 1 226 ? -53.677 10.110 43.804 1.00 31.97 226 ALA A CA 1
ATOM 1783 C C . ALA A 1 226 ? -52.429 10.407 44.672 1.00 31.97 226 ALA A C 1
ATOM 1785 O O . ALA A 1 226 ? -51.906 9.471 45.259 1.00 31.97 226 ALA A O 1
ATOM 1786 N N . ARG A 1 227 ? -52.015 11.681 44.768 1.00 33.44 227 ARG A N 1
ATOM 1787 C CA . ARG A 1 227 ? -51.365 12.334 45.933 1.00 33.44 227 ARG A CA 1
ATOM 1788 C C . ARG A 1 227 ? -50.234 11.587 46.680 1.00 33.44 227 ARG A C 1
ATOM 1790 O O . ARG A 1 227 ? -50.485 10.606 47.357 1.00 33.44 227 ARG A O 1
ATOM 1797 N N . ASP A 1 228 ? -49.040 12.177 46.755 1.00 35.19 228 ASP A N 1
ATOM 1798 C CA . ASP A 1 228 ? -48.681 13.075 47.866 1.00 35.19 228 ASP A CA 1
ATOM 1799 C C . ASP A 1 228 ? -47.247 13.625 47.759 1.00 35.19 228 ASP A C 1
ATOM 1801 O O . ASP A 1 228 ? -46.382 13.105 47.059 1.00 35.19 228 ASP A O 1
ATOM 1805 N N . ALA A 1 229 ? -47.062 14.753 48.440 1.00 32.97 229 ALA A N 1
ATOM 1806 C CA . ALA A 1 229 ? -45.896 15.622 48.489 1.00 32.97 229 ALA A CA 1
ATOM 1807 C C . ALA A 1 229 ? -44.788 15.160 49.458 1.00 32.97 229 ALA A C 1
ATOM 1809 O O . ALA A 1 229 ? -45.080 14.474 50.434 1.00 32.97 229 ALA A O 1
ATOM 1810 N N . ARG A 1 230 ? -43.574 15.714 49.250 1.00 32.94 230 ARG A N 1
ATOM 1811 C CA . ARG A 1 230 ? -42.568 16.248 50.221 1.00 32.94 230 ARG A CA 1
ATOM 1812 C C . ARG A 1 230 ? -41.142 15.853 49.805 1.00 32.94 230 ARG A C 1
ATOM 1814 O O . ARG A 1 230 ? -40.797 14.685 49.792 1.00 32.94 230 ARG A O 1
ATOM 1821 N N . SER A 1 231 ? -40.372 16.774 49.222 1.00 33.00 231 SER A N 1
ATOM 1822 C CA . SER A 1 231 ? -39.416 17.689 49.884 1.00 33.00 231 SER A CA 1
ATOM 1823 C C . SER A 1 231 ? -38.286 16.986 50.649 1.00 33.00 231 SER A C 1
ATOM 1825 O O . SER A 1 231 ? -38.539 16.423 51.710 1.00 33.00 231 SER A O 1
ATOM 1827 N N . ASN A 1 232 ? -37.040 17.135 50.182 1.00 31.97 232 ASN A N 1
ATOM 1828 C CA . ASN A 1 232 ? -35.964 17.684 51.014 1.00 31.97 232 ASN A CA 1
ATOM 1829 C C . ASN A 1 232 ? -34.739 18.129 50.199 1.00 31.97 232 ASN A C 1
ATOM 1831 O O . ASN A 1 232 ? -34.378 17.543 49.184 1.00 31.97 232 ASN A O 1
ATOM 1835 N N . ILE A 1 233 ? -34.159 19.216 50.700 1.00 33.84 233 ILE A N 1
ATOM 1836 C CA . ILE A 1 233 ? -33.014 20.009 50.248 1.00 33.84 233 ILE A CA 1
ATOM 1837 C C . ILE A 1 233 ? -31.789 19.624 51.094 1.00 33.84 233 ILE A C 1
ATOM 1839 O O . ILE A 1 233 ? -31.951 19.526 52.307 1.00 33.84 233 ILE A O 1
ATOM 1843 N N . HIS A 1 234 ? -30.595 19.517 50.493 1.00 31.42 234 HIS A N 1
ATOM 1844 C CA . HIS A 1 234 ? -29.273 19.949 51.026 1.00 31.42 234 HIS A CA 1
ATOM 1845 C C . HIS A 1 234 ? -28.190 19.586 49.979 1.00 31.42 234 HIS A C 1
ATOM 1847 O O . HIS A 1 234 ? -28.115 18.420 49.612 1.00 31.42 234 HIS A O 1
ATOM 1853 N N . THR A 1 235 ? -27.548 20.494 49.226 1.00 32.38 235 THR A N 1
ATOM 1854 C CA . THR A 1 235 ? -26.483 21.506 49.492 1.00 32.38 235 THR A CA 1
ATOM 1855 C C . THR A 1 235 ? -25.074 20.986 49.810 1.00 32.38 235 THR A C 1
ATOM 1857 O O . THR A 1 235 ? -24.918 20.112 50.656 1.00 32.38 235 THR A O 1
ATOM 1860 N N . SER A 1 236 ? -24.097 21.709 49.223 1.00 31.47 236 SER A N 1
ATOM 1861 C CA . SER A 1 236 ? -22.641 21.797 49.485 1.00 31.47 236 SER A CA 1
ATOM 1862 C C . SER A 1 236 ? -21.782 20.835 48.640 1.00 31.47 236 SER A C 1
ATOM 1864 O O . SER A 1 236 ? -21.948 19.628 48.747 1.00 31.47 236 SER A O 1
ATOM 1866 N N . ASP A 1 237 ? -21.022 21.264 47.621 1.00 34.09 237 ASP A N 1
ATOM 1867 C CA . ASP A 1 237 ? -19.913 22.247 47.476 1.00 34.09 237 ASP A CA 1
ATOM 1868 C C . ASP A 1 237 ? -18.517 21.600 47.573 1.00 34.09 237 ASP A C 1
ATOM 1870 O O . ASP A 1 237 ? -18.303 20.690 48.369 1.00 34.09 237 ASP A O 1
ATOM 1874 N N . MET A 1 238 ? -17.578 22.209 46.825 1.00 31.00 238 MET A N 1
ATOM 1875 C CA . MET A 1 238 ? -16.102 22.126 46.890 1.00 31.00 238 MET A CA 1
ATOM 1876 C C . MET A 1 238 ? -15.422 20.935 46.179 1.00 31.00 238 MET A C 1
ATOM 1878 O O . MET A 1 238 ? -15.862 19.803 46.302 1.00 31.00 238 MET A O 1
ATOM 1882 N N . LEU A 1 239 ? -14.304 21.075 45.452 1.00 35.34 239 LEU A N 1
ATOM 1883 C CA . LEU A 1 239 ? -13.405 22.196 45.130 1.00 35.34 239 LEU A CA 1
ATOM 1884 C C . LEU A 1 239 ? -12.462 21.762 43.981 1.00 35.34 239 LEU A C 1
ATOM 1886 O O . LEU A 1 239 ? -12.306 20.575 43.705 1.00 35.34 239 LEU A O 1
ATOM 1890 N N . GLU A 1 240 ? -11.847 22.772 43.370 1.00 37.00 240 GLU A N 1
ATOM 1891 C CA . GLU A 1 240 ? -10.721 22.797 42.422 1.00 37.00 240 GLU A CA 1
ATOM 1892 C C . GLU A 1 240 ? -9.557 21.829 42.722 1.00 37.00 240 GLU A C 1
ATOM 1894 O O . GLU A 1 240 ? -9.217 21.645 43.890 1.00 37.00 240 GLU A O 1
ATOM 1899 N N . VAL A 1 241 ? -8.906 21.296 41.670 1.00 42.75 241 VAL A N 1
ATOM 1900 C CA . VAL A 1 241 ? -7.545 21.657 41.177 1.00 42.75 241 VAL A CA 1
ATOM 1901 C C . VAL A 1 241 ? -7.459 21.321 39.685 1.00 42.75 241 VAL A C 1
ATOM 1903 O O . VAL A 1 241 ? -7.915 20.218 39.310 1.00 42.75 241 VAL A O 1
#

Organism: Paramuricea clavata (NCBI:txid317549)

Foldseek 3Di:
DPPPAPLLDCQLVQLLLLVLLQLVQVPPCPPVNPNQDVVNSQVSSQCCSRPVSNVCVVQDDSVDHDDNVVSVVSCVVSVVHPFAWDWAWQDWDQAFLLDPVNLVSQLCSLLPVVQLPDQKWWKWKDWPPFIWIWIHHRFKTKIWGQAFDDVVNVTPGGIDIDIDPGSDSVRSSVVSVVVSVVCVVVVRDRSTIMTMTIIGGDDDPDDDDPPPPPDDDDDDDDDDDDDDDDDDDDDDDDDDD

Secondary structure (DSSP, 8-state):
------TT--TT-HHHHHHHHHHHHHH---TT-----HHHHHHHHHHHHHHSHHHHTTTS-TTS---HHHHHHHHHHTT---S-EEEEEEEEE-S-TTSHHHHHHHHHHHT-HHHHTSSEEEEEEEETTEEEEEEEETTEEEEEE-S---GGGT--SS-EEEE-SS-SHHHHHHHHHHHHHHHHHTT--TT--EEEEEEEEPP-TT---------PPP-----------------------

Radius of gyration: 25.48 Å; chains: 1; bounding box: 80×43×75 Å

Sequence (241 aa):
MDHEFPHNDGTNACVFLALKICDIFKRNESPDDRVPSWEELERITEEMIKTLPAKINSVRNSSEKYDPIIAKTILTSNNLLEGNYELSEECVSNYGVFTELGRKELINALANEKLTRTKKSVGLYTCAPYTFLVGIYNGSFFIVDTHPIGEELGGNGNAILVRTRDKDLRSCRLIIQWIIKRLKNSGVSEEAAQSFAWLTEVPVEGCSEKQSNQADVDFSNSAHRARDARSNIHTSDMLEV